Protein AF-A0A420BL07-F1 (afdb_monomer)

Sequence (320 aa):
MQLKFNKLLVLLLTLCVNLVCAQQSEQHIDGVYKSSGAAFVINKNKTFLIIAYGTLIKGSWKIENDLIYLQPKNPDAQFYVYARKNPTIKSGMRVCFMGDRLSSAILVGKFPDKMQPLFNEDANCKDFPSVHLFNEKMDTITLLERENQDNDRGIEIPKLMYHFASDDFNDFIVQHMQSSLYHNDFVLKIGKEGLYAVSDQSDEPIRKSTKEEEFSMLEELKFLDQSFDRAFDADFKLVNNGYNTHDDMDQEIELAAYSYDAGKNLYLNRAIPAKELDYKSTDYHYDGILMKFDQIKGTSEPQTAVKILPNPIFIANCDN

Solvent-accessible surface area (backbone atoms only — not comparable to full-atom values): 18166 Å² total; per-residue (Å²): 128,67,77,62,54,56,53,52,51,51,52,51,50,54,50,51,51,53,53,52,55,57,51,59,70,64,72,68,70,54,45,32,28,46,48,98,70,34,39,38,40,35,44,88,87,40,33,37,41,38,45,37,90,97,43,77,47,46,31,37,51,51,74,58,93,60,32,38,37,41,39,50,65,47,73,94,56,54,64,49,41,25,35,26,54,47,85,84,64,85,66,28,27,38,40,33,54,44,56,69,85,72,40,41,46,32,33,40,31,40,80,59,72,49,25,18,24,42,23,38,82,90,50,80,64,74,68,83,75,45,67,46,77,39,79,62,61,58,69,39,47,29,40,35,57,78,54,73,61,71,44,86,81,71,67,91,70,83,62,42,32,36,39,32,74,31,84,85,41,36,34,36,38,39,38,44,54,51,44,68,68,52,62,72,67,46,51,28,36,65,54,97,73,24,37,25,50,63,86,70,77,47,90,64,56,31,29,70,49,56,62,74,80,76,37,95,44,76,64,56,60,54,48,55,63,47,30,53,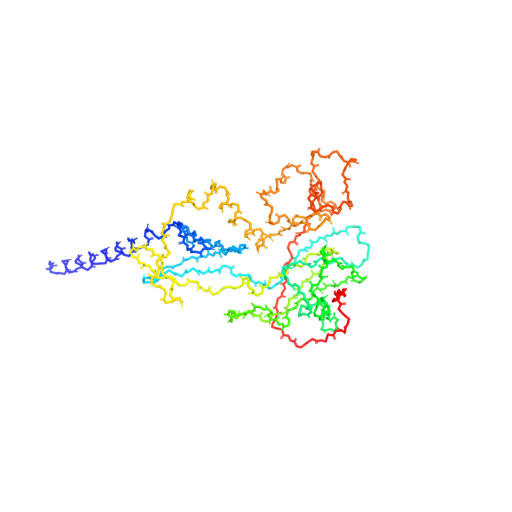45,50,69,75,65,47,68,53,42,50,26,25,75,34,65,35,52,64,44,87,48,101,61,82,85,63,64,85,55,36,47,75,41,77,92,58,40,31,34,36,32,65,90,54,57,82,89,73,58,65,95,75,48,62,50,64,85,49,69,54,44,32,37,50,24,41,51,55,84,59,51,74,46,77,58,71,94,65,46,72,46,93,62,41,77,39,84,50,84,67,84,127

Mean predicted aligned error: 8.62 Å

Nearest PDB structures (foldseek):
  8xl2-assembly1_C  TM=4.999E-01  e=5.208E+00  Homo sapiens
  8xl2-assembly1_B  TM=4.999E-01  e=5.208E+00  Homo sapiens
  8xl0-assembly1_F  TM=2.309E-01  e=8.083E-01  Homo sapiens
  8xl0-assembly1_E  TM=3.618E-01  e=5.830E+00  Homo sapiens
  8xl0-assembly1_A  TM=3.618E-01  e=5.830E+00  Homo sapiens

Secondary structure (DSSP, 8-state):
--HHHHHHHHHHHHHHHHHHHHHHHHTT--EEEEETTEEEEE-TTSEEEEEETTEEEEEEEEEETTEEEEEE---S-SEEEEEE--TT--SSEEEEEESSS--SSEEEEETTTEEEESB-TT--S--SSEEEEESS--SEEEEEESS-TT-TT------EEEEEE-TT--EEEEEE--GGG--PPEEEEE-SSSEEESTT-----BEEE-HHHH-S-HHHHHHHHHHHHHHHS-SEEEE-TT---STT-SS---GGGEEEETTTTEEEETTS-TTT--TT---TT--SEEEEEEEE--EEEE-----B-SS-SB------

Radius of gyration: 25.31 Å; Cα contacts (8 Å, |Δi|>4): 602; chains: 1; bounding box: 92×47×60 Å

Structure (mmCIF, N/CA/C/O backbone):
data_AF-A0A420BL07-F1
#
_entry.id   AF-A0A420BL07-F1
#
loop_
_atom_site.group_PDB
_atom_site.id
_atom_site.type_symbol
_atom_site.label_atom_id
_atom_site.label_alt_id
_atom_site.label_comp_id
_atom_site.label_asym_id
_atom_site.label_entity_id
_atom_site.label_seq_id
_atom_site.pdbx_PDB_ins_code
_atom_site.Cartn_x
_atom_site.Cartn_y
_atom_site.Cartn_z
_atom_site.occupancy
_atom_site.B_iso_or_equiv
_atom_site.auth_seq_id
_atom_site.auth_comp_id
_atom_site.auth_asym_id
_atom_site.auth_atom_id
_atom_site.pdbx_PDB_model_num
ATOM 1 N N . MET A 1 1 ? -63.511 -18.038 21.386 1.00 51.53 1 MET A N 1
ATOM 2 C CA . MET A 1 1 ? -62.379 -17.817 20.451 1.00 51.53 1 MET A CA 1
ATOM 3 C C . MET A 1 1 ? -61.588 -16.519 20.706 1.00 51.53 1 MET A C 1
ATOM 5 O O . MET A 1 1 ? -60.553 -16.341 20.086 1.00 51.53 1 MET A O 1
ATOM 9 N N . GLN A 1 2 ? -61.993 -15.645 21.643 1.00 52.00 2 GLN A N 1
ATOM 10 C CA . GLN A 1 2 ? -61.331 -14.348 21.896 1.00 52.00 2 GLN A CA 1
ATOM 11 C C . GLN A 1 2 ? -60.045 -14.417 22.752 1.00 52.00 2 GLN A C 1
ATOM 13 O O . GLN A 1 2 ? -59.143 -13.609 22.562 1.00 52.00 2 GLN A O 1
ATOM 18 N N . LEU A 1 3 ? -59.891 -15.416 23.635 1.00 50.06 3 LEU A N 1
ATOM 19 C CA . LEU A 1 3 ? -58.720 -15.512 24.529 1.00 50.06 3 LEU A CA 1
ATOM 20 C C . LEU A 1 3 ? -57.380 -15.779 23.812 1.00 50.06 3 LEU A C 1
ATOM 22 O O . LEU A 1 3 ? -56.323 -15.477 24.361 1.00 50.06 3 LEU A O 1
ATOM 26 N N . LYS A 1 4 ? -57.402 -16.360 22.602 1.00 57.75 4 LYS A N 1
ATOM 27 C CA . LYS A 1 4 ? -56.182 -16.661 21.827 1.00 57.75 4 LYS A CA 1
ATOM 28 C C . LYS A 1 4 ? -55.639 -15.434 21.086 1.00 57.75 4 LYS A C 1
ATOM 30 O O . LYS A 1 4 ? -54.431 -15.334 20.906 1.00 57.75 4 LYS A O 1
ATOM 35 N N . PHE A 1 5 ? -56.509 -14.490 20.722 1.00 62.69 5 PHE A N 1
ATOM 36 C CA . PHE A 1 5 ? -56.128 -13.282 19.986 1.00 62.69 5 PHE A CA 1
ATOM 37 C C . PHE A 1 5 ? -55.382 -12.285 20.887 1.00 62.69 5 PHE A C 1
ATOM 39 O O . PHE A 1 5 ? -54.336 -11.775 20.503 1.00 62.69 5 PHE A O 1
ATOM 46 N N . ASN A 1 6 ? -55.835 -12.112 22.137 1.00 68.31 6 ASN A N 1
ATOM 47 C CA . ASN A 1 6 ? -55.164 -11.242 23.112 1.00 68.31 6 ASN A CA 1
ATOM 48 C C . ASN A 1 6 ? -53.760 -11.735 23.488 1.00 68.31 6 ASN A C 1
ATOM 50 O O . ASN A 1 6 ? -52.858 -10.924 23.666 1.00 68.31 6 ASN A O 1
ATOM 54 N N . LYS A 1 7 ? -53.543 -13.056 23.574 1.00 71.06 7 LYS A N 1
ATOM 55 C CA . LYS A 1 7 ? -52.208 -13.611 23.852 1.00 71.06 7 LYS A CA 1
ATOM 56 C C . LYS A 1 7 ? -51.238 -13.388 22.693 1.00 71.06 7 LYS A C 1
ATOM 58 O O . LYS A 1 7 ? -50.088 -13.051 22.942 1.00 71.06 7 LYS A O 1
ATOM 63 N N . LEU A 1 8 ? -51.705 -13.535 21.451 1.00 77.81 8 LEU A N 1
ATOM 64 C CA . LEU A 1 8 ? -50.895 -13.264 20.262 1.00 77.81 8 LEU A CA 1
ATOM 65 C C . LEU A 1 8 ? -50.548 -11.773 20.150 1.00 77.81 8 LEU A C 1
ATOM 67 O O . LEU A 1 8 ? -49.407 -11.439 19.853 1.00 77.81 8 LEU A O 1
ATOM 71 N N . LEU A 1 9 ? -51.504 -10.889 20.455 1.00 79.06 9 LEU A N 1
ATOM 72 C CA . LEU A 1 9 ? -51.304 -9.439 20.440 1.00 79.06 9 LEU A CA 1
ATOM 73 C C . LEU A 1 9 ? -50.273 -8.991 21.485 1.00 79.06 9 LEU A C 1
ATOM 75 O O . LEU A 1 9 ? -49.395 -8.197 21.168 1.00 79.06 9 LEU A O 1
ATOM 79 N N . VAL A 1 10 ? -50.341 -9.534 22.706 1.00 80.88 10 VAL A N 1
ATOM 80 C CA . VAL A 1 10 ? -49.358 -9.253 23.767 1.00 80.88 10 VAL A CA 1
ATOM 81 C C . VAL A 1 10 ? -47.964 -9.736 23.366 1.00 80.88 10 VAL A C 1
ATOM 83 O O . VAL A 1 10 ? -47.002 -9.004 23.567 1.00 80.88 10 VAL A O 1
ATOM 86 N N . LEU A 1 11 ? -47.854 -10.913 22.742 1.00 80.38 11 LEU A N 1
ATOM 87 C CA . LEU A 1 11 ? -46.573 -11.456 22.281 1.00 80.38 11 LEU A CA 1
ATOM 88 C C . LEU A 1 11 ? -45.963 -10.604 21.153 1.00 80.38 11 LEU A C 1
ATOM 90 O O . LEU A 1 11 ? -44.764 -10.325 21.168 1.00 80.38 11 LEU A O 1
ATOM 94 N N . LEU A 1 12 ? -46.800 -10.129 20.222 1.00 80.00 12 LEU A N 1
ATOM 95 C CA . LEU A 1 12 ? -46.393 -9.210 19.157 1.00 80.00 12 LEU A CA 1
ATOM 96 C C . LEU A 1 12 ? -45.940 -7.859 19.727 1.00 80.00 12 LEU A C 1
ATOM 98 O O . LEU A 1 12 ? -44.891 -7.360 19.341 1.00 80.00 12 LEU A O 1
ATOM 102 N N . LEU A 1 13 ? -46.686 -7.302 20.687 1.00 79.69 13 LEU A N 1
ATOM 103 C CA . LEU A 1 13 ? -46.334 -6.056 21.374 1.00 79.69 13 LEU A CA 1
ATOM 104 C C . LEU A 1 13 ? -45.006 -6.184 22.127 1.00 79.69 13 LEU A C 1
ATOM 106 O O . LEU A 1 13 ? -44.163 -5.303 22.002 1.00 79.69 13 LEU A O 1
ATOM 110 N N . THR A 1 14 ? -44.768 -7.289 22.839 1.00 72.62 14 THR A N 1
ATOM 111 C CA . THR A 1 14 ? -43.473 -7.525 23.496 1.00 72.62 14 THR A CA 1
ATOM 112 C C . THR A 1 14 ? -42.329 -7.676 22.493 1.00 72.62 14 THR A C 1
ATOM 114 O O . THR A 1 14 ? -41.239 -7.168 22.740 1.00 72.62 14 THR A O 1
ATOM 117 N N . LEU A 1 15 ? -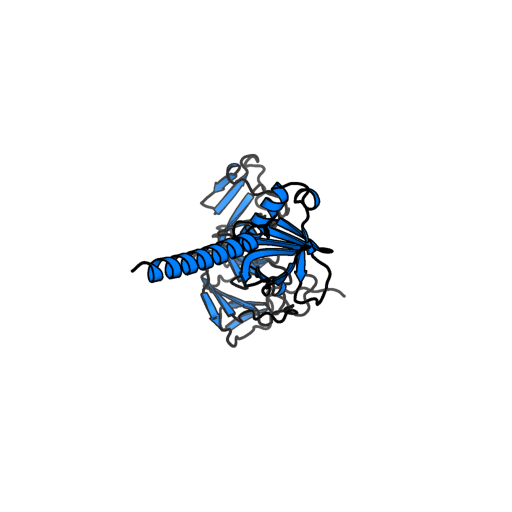42.563 -8.309 21.338 1.00 77.06 15 LEU A N 1
ATOM 118 C CA . LEU A 1 15 ? -41.553 -8.435 20.284 1.00 77.06 15 LEU A CA 1
ATOM 119 C C . LEU A 1 15 ? -41.234 -7.071 19.649 1.00 77.06 15 LEU A C 1
ATOM 121 O O . LEU A 1 15 ? -40.066 -6.741 19.464 1.00 77.06 15 LEU A O 1
ATOM 125 N N . CYS A 1 16 ? -42.256 -6.252 19.384 1.00 73.31 16 CYS A N 1
ATOM 126 C CA . CYS A 1 16 ? -42.097 -4.893 18.869 1.00 73.31 16 CYS A CA 1
ATOM 127 C C . CYS A 1 16 ? -41.364 -3.978 19.859 1.00 73.31 16 CYS A C 1
ATOM 129 O O . CYS A 1 16 ? -40.501 -3.218 19.438 1.00 73.31 16 CYS A O 1
ATOM 131 N N . VAL A 1 17 ? -41.649 -4.069 21.164 1.00 67.69 17 VAL A N 1
ATOM 132 C CA . VAL A 1 17 ? -40.941 -3.281 22.191 1.00 67.69 17 VAL A CA 1
ATOM 133 C C . VAL A 1 17 ? -39.465 -3.680 22.271 1.00 67.69 17 VAL A C 1
ATOM 135 O O . VAL A 1 17 ? -38.609 -2.803 22.311 1.00 67.69 17 VAL A O 1
ATOM 138 N N . ASN A 1 18 ? -39.147 -4.977 22.204 1.00 61.25 18 ASN A N 1
ATOM 139 C CA . ASN A 1 18 ? -37.755 -5.439 22.186 1.00 61.25 18 ASN A CA 1
ATOM 140 C C . ASN A 1 18 ? -37.002 -4.987 20.921 1.00 61.25 18 ASN A C 1
ATOM 142 O O . ASN A 1 18 ? -35.849 -4.578 21.018 1.00 61.25 18 ASN A O 1
ATOM 146 N N . LEU A 1 19 ? -37.656 -4.995 19.752 1.00 59.72 19 LEU A N 1
ATOM 147 C CA . LEU A 1 19 ? -37.087 -4.476 18.500 1.00 59.72 19 LEU A CA 1
ATOM 148 C C . LEU A 1 19 ? -36.843 -2.959 18.553 1.00 59.72 19 LEU A C 1
ATOM 150 O O . LEU A 1 19 ? -35.800 -2.496 18.102 1.00 59.72 19 LEU A O 1
ATOM 154 N N . VAL A 1 20 ? -37.765 -2.192 19.144 1.00 57.88 20 VAL A N 1
ATOM 155 C CA . VAL A 1 20 ? -37.620 -0.735 19.309 1.00 57.88 20 VAL A CA 1
ATOM 156 C C . VAL A 1 20 ? -36.521 -0.393 20.320 1.00 57.88 20 VAL A C 1
ATOM 158 O O . VAL A 1 20 ? -35.719 0.499 20.056 1.00 57.88 20 VAL A O 1
ATOM 161 N N . CYS A 1 21 ? -36.423 -1.114 21.441 1.00 52.53 21 CYS A N 1
ATOM 162 C CA . CYS A 1 21 ? -35.340 -0.918 22.410 1.00 52.53 21 CYS A CA 1
ATOM 163 C C . CYS A 1 21 ? -33.965 -1.305 21.838 1.00 52.53 21 CYS A C 1
ATOM 165 O O . CYS A 1 21 ? -32.997 -0.590 22.084 1.00 52.53 21 CYS A O 1
ATOM 167 N N . ALA A 1 22 ? -33.882 -2.370 21.031 1.00 49.31 22 ALA A N 1
ATOM 168 C CA . ALA A 1 22 ? -32.652 -2.750 20.330 1.00 49.31 22 ALA A CA 1
ATOM 169 C C . ALA A 1 22 ? -32.249 -1.729 19.246 1.00 49.31 22 ALA A C 1
ATOM 171 O O . ALA A 1 22 ? -31.068 -1.441 19.071 1.00 49.31 22 ALA A O 1
ATOM 172 N N . GLN A 1 23 ? -33.219 -1.118 18.554 1.00 47.75 23 GLN A N 1
ATOM 173 C CA . GLN A 1 23 ? -32.948 -0.033 17.604 1.00 47.75 23 GLN A CA 1
ATOM 174 C C . GLN A 1 23 ? -32.513 1.269 18.288 1.00 47.75 23 GLN A C 1
ATOM 176 O O . GLN A 1 23 ? -31.692 1.998 17.735 1.00 47.75 23 GLN A O 1
ATOM 181 N N . GLN A 1 24 ? -33.022 1.573 19.485 1.00 47.25 24 GLN A N 1
ATOM 182 C CA . GLN A 1 24 ? -32.626 2.776 20.224 1.00 47.25 24 GLN A CA 1
ATOM 183 C C . GLN A 1 24 ? -31.181 2.716 20.739 1.00 47.25 24 GLN A C 1
ATOM 185 O O . GLN A 1 24 ? -30.519 3.752 20.769 1.00 47.25 24 GLN A O 1
ATOM 190 N N . SER A 1 25 ? -30.661 1.535 21.100 1.00 50.69 25 SER A N 1
ATOM 191 C CA . SER A 1 25 ? -29.256 1.392 21.513 1.00 50.69 25 SER A CA 1
ATOM 192 C C . SER A 1 25 ? -28.267 1.536 20.353 1.00 50.69 25 SER A C 1
ATOM 194 O O . SER A 1 25 ? -27.164 2.035 20.557 1.00 50.69 25 SER A O 1
ATOM 196 N N . GLU A 1 26 ? -28.652 1.157 19.129 1.00 52.12 26 GLU A N 1
ATOM 197 C CA . GLU A 1 26 ? -27.806 1.355 17.942 1.00 52.12 26 GLU A CA 1
ATOM 198 C C . GLU A 1 26 ? -27.762 2.815 17.457 1.00 52.12 26 GLU A C 1
ATOM 200 O O . GLU A 1 26 ? -26.816 3.206 16.774 1.00 52.12 26 GLU A O 1
ATOM 205 N N . GLN A 1 27 ? -28.768 3.636 17.778 1.00 54.91 27 GLN A N 1
ATOM 206 C CA . GLN A 1 27 ? -29.019 4.894 17.063 1.00 54.91 27 GLN A CA 1
ATOM 207 C C . GLN A 1 27 ? -28.138 6.098 17.446 1.00 54.91 27 GLN A C 1
ATOM 209 O O . GLN A 1 27 ? -28.271 7.138 16.798 1.00 54.91 27 GLN A O 1
ATOM 214 N N . HIS A 1 28 ? -27.240 6.005 18.436 1.00 72.12 28 HIS A N 1
ATOM 215 C CA . HIS A 1 28 ? -26.484 7.178 18.925 1.00 72.12 28 HIS A CA 1
ATOM 216 C C . HIS A 1 28 ? -24.975 6.981 19.149 1.00 72.12 28 HIS A C 1
ATOM 218 O O . HIS A 1 28 ? -24.317 7.883 19.685 1.00 72.12 28 HIS A O 1
ATOM 224 N N . ILE A 1 29 ? -24.414 5.845 18.723 1.00 87.12 29 ILE A N 1
ATOM 225 C CA . ILE A 1 29 ? -22.976 5.567 18.871 1.00 87.12 29 ILE A CA 1
ATOM 226 C C . ILE A 1 29 ? -22.110 6.259 17.812 1.00 87.12 29 ILE A C 1
ATOM 228 O O . ILE A 1 29 ? -20.905 6.378 17.984 1.00 87.12 29 ILE A O 1
ATOM 232 N N . ASP A 1 30 ? -22.696 6.700 16.699 1.00 89.88 30 ASP A N 1
ATOM 233 C CA . ASP A 1 30 ? -21.949 7.407 15.665 1.00 89.88 30 ASP A CA 1
ATOM 234 C C . ASP A 1 30 ? -21.506 8.790 16.160 1.00 89.88 30 ASP A C 1
ATOM 236 O O . ASP A 1 30 ? -22.255 9.504 16.832 1.00 89.88 30 ASP A O 1
ATOM 240 N N . GLY A 1 31 ? -20.281 9.185 15.830 1.00 90.69 31 GLY A N 1
ATOM 241 C CA . GLY A 1 31 ? -19.698 10.459 16.233 1.00 90.69 31 GLY A CA 1
ATOM 242 C C . GLY A 1 31 ? -18.188 10.393 16.401 1.00 90.69 31 GLY A C 1
ATOM 243 O O . GLY A 1 31 ? -17.558 9.390 16.074 1.00 90.69 31 GLY A O 1
ATOM 244 N N . VAL A 1 32 ? -17.619 11.487 16.900 1.00 91.25 32 VAL A N 1
ATOM 245 C CA . VAL A 1 32 ? -16.198 11.573 17.237 1.00 91.25 32 VAL A CA 1
ATOM 246 C C . VAL A 1 32 ? -16.043 11.389 18.738 1.00 91.25 32 VAL A C 1
ATOM 248 O O . VAL A 1 32 ? -16.806 11.965 19.511 1.00 91.25 32 VAL A O 1
ATOM 251 N N . TYR A 1 33 ? -15.078 10.579 19.150 1.00 91.88 33 TYR A N 1
ATOM 252 C CA . TYR A 1 33 ? -14.746 10.332 20.545 1.00 91.88 33 TYR A CA 1
ATOM 253 C C . TYR A 1 33 ? -13.265 10.621 20.763 1.00 91.88 33 TYR A C 1
ATOM 255 O O . TYR A 1 33 ? -12.425 10.147 19.998 1.00 91.88 33 TYR A O 1
ATOM 263 N N . LYS A 1 34 ? -12.948 11.394 21.804 1.00 87.62 34 LYS A N 1
ATOM 264 C CA . LYS A 1 34 ? -11.576 11.803 22.112 1.00 87.62 34 LYS A CA 1
ATOM 265 C C . LYS A 1 34 ? -11.044 11.037 23.319 1.00 87.62 34 LYS A C 1
ATOM 267 O O . LYS A 1 34 ? -11.687 11.000 24.369 1.00 87.62 34 LYS A O 1
ATOM 272 N N . SER A 1 35 ? -9.850 10.476 23.167 1.00 83.81 35 SER A N 1
ATOM 273 C CA . SER A 1 35 ? -9.003 9.990 24.256 1.00 83.81 35 SER A CA 1
ATOM 274 C C . SER A 1 35 ? -7.703 10.801 24.301 1.00 83.81 35 SER A C 1
ATOM 276 O O . SER A 1 35 ? -7.379 11.529 23.359 1.00 83.81 35 SER A O 1
ATOM 278 N N . SER A 1 36 ? -6.936 10.690 25.385 1.00 79.00 36 SER A N 1
ATOM 279 C CA . SER A 1 36 ? -5.610 11.309 25.477 1.00 79.00 36 SER A CA 1
ATOM 280 C C . SER A 1 36 ? -4.692 10.736 24.387 1.00 79.00 36 SER A C 1
ATOM 282 O O . SER A 1 36 ? -4.226 9.605 24.491 1.00 79.00 36 SER A O 1
ATOM 284 N N . GLY A 1 37 ? -4.478 11.504 23.314 1.00 81.62 37 GLY A N 1
ATOM 285 C CA . GLY A 1 37 ? -3.599 11.131 22.202 1.00 81.62 37 GLY A CA 1
ATOM 286 C C . GLY A 1 37 ? -4.241 10.330 21.062 1.00 81.62 37 GLY A C 1
ATOM 287 O O . GLY A 1 37 ? -3.522 9.921 20.151 1.00 81.62 37 GLY A O 1
ATOM 288 N N . ALA A 1 38 ? -5.563 10.124 21.077 1.00 88.31 38 ALA A N 1
ATOM 289 C CA . ALA A 1 38 ? -6.274 9.441 19.996 1.00 88.31 38 ALA A CA 1
ATOM 290 C C . ALA A 1 38 ? -7.681 10.010 19.757 1.00 88.31 38 ALA A C 1
ATOM 292 O O . ALA A 1 38 ? -8.386 10.372 20.702 1.00 88.31 38 ALA A O 1
ATOM 293 N N . ALA A 1 39 ? -8.115 10.013 18.500 1.00 90.62 39 ALA A N 1
ATOM 294 C CA . ALA A 1 39 ? -9.484 10.309 18.094 1.00 90.62 39 ALA A CA 1
ATOM 295 C C . ALA A 1 39 ? -10.109 9.089 17.407 1.00 90.62 39 ALA A C 1
ATOM 297 O O . ALA A 1 39 ? -9.491 8.469 16.543 1.00 90.62 39 ALA A O 1
ATOM 298 N N . PHE A 1 40 ? -11.347 8.766 17.776 1.00 93.31 40 PHE A N 1
ATOM 299 C CA . PHE A 1 40 ? -12.143 7.693 17.188 1.00 93.31 40 PHE A CA 1
ATOM 300 C C . PHE A 1 40 ? -13.312 8.314 16.432 1.00 93.31 40 PHE A C 1
ATOM 302 O O . PHE A 1 40 ? -14.143 9.000 17.023 1.00 93.31 40 PHE A O 1
ATOM 309 N N . VAL A 1 41 ? -13.409 8.056 15.136 1.00 93.19 41 VAL A N 1
ATOM 310 C CA . VAL A 1 41 ? -14.530 8.474 14.294 1.00 93.19 41 VAL A CA 1
ATOM 311 C C . VAL A 1 41 ? -15.383 7.246 14.015 1.00 93.19 41 VAL A C 1
ATOM 313 O O . VAL A 1 41 ? -14.972 6.368 13.266 1.00 93.19 41 VAL A O 1
ATOM 316 N N . ILE A 1 42 ? -16.569 7.171 14.616 1.00 94.12 42 ILE A N 1
ATOM 317 C CA . ILE A 1 42 ? -17.533 6.084 14.413 1.00 94.12 42 ILE A CA 1
ATOM 318 C C . ILE A 1 42 ? -18.590 6.559 13.416 1.00 94.12 42 ILE A C 1
ATOM 320 O O . ILE A 1 42 ? -19.373 7.464 13.709 1.00 94.12 42 ILE A O 1
ATOM 324 N N . ASN A 1 43 ? -18.623 5.967 12.223 1.00 91.75 43 ASN A N 1
ATOM 325 C CA . ASN A 1 43 ? -19.516 6.400 11.152 1.00 91.75 43 ASN A CA 1
ATOM 326 C C . ASN A 1 43 ? -20.821 5.594 11.117 1.00 91.75 43 ASN A C 1
ATOM 328 O O . ASN A 1 43 ? -20.856 4.400 11.414 1.00 91.75 43 ASN A O 1
ATOM 332 N N . LYS A 1 44 ? -21.906 6.230 10.653 1.00 90.94 44 LYS A N 1
ATOM 333 C CA . LYS A 1 44 ? -23.231 5.593 10.494 1.00 90.94 44 LYS A CA 1
ATOM 334 C C . LYS A 1 44 ? -23.246 4.427 9.503 1.00 90.94 44 LYS A C 1
ATOM 336 O O . LYS A 1 44 ? -24.068 3.528 9.631 1.00 90.94 44 LYS A O 1
ATOM 341 N N . ASN A 1 45 ? -22.346 4.434 8.523 1.00 91.69 45 ASN A N 1
ATOM 342 C CA . ASN A 1 45 ? -22.197 3.385 7.509 1.00 91.69 45 ASN A CA 1
ATOM 343 C C . ASN A 1 45 ? -21.419 2.152 8.017 1.00 91.69 45 ASN A C 1
ATOM 345 O O . ASN A 1 45 ? -20.931 1.379 7.200 1.00 91.69 45 ASN A O 1
ATOM 349 N N . LYS A 1 46 ? -21.303 1.968 9.342 1.00 93.88 46 LYS A N 1
ATOM 350 C CA . LYS A 1 46 ? -20.598 0.848 9.987 1.00 93.88 46 LYS A CA 1
ATOM 351 C C . LYS A 1 46 ? -19.082 0.820 9.739 1.00 93.88 46 LYS A C 1
ATOM 353 O O . LYS A 1 46 ? -18.466 -0.219 9.949 1.00 93.88 46 LYS A O 1
ATOM 358 N N . THR A 1 47 ? -18.468 1.944 9.351 1.00 94.69 47 THR A N 1
ATOM 359 C CA . THR A 1 47 ? -17.002 2.101 9.322 1.00 94.69 47 THR A CA 1
ATOM 360 C C . THR A 1 47 ? -16.496 2.923 10.501 1.00 94.69 47 THR A C 1
ATOM 362 O O . THR A 1 47 ? -17.262 3.656 11.137 1.00 94.69 47 THR A O 1
ATOM 365 N N . PHE A 1 48 ? -15.207 2.809 10.804 1.00 94.94 48 PHE A N 1
ATOM 366 C CA . PHE A 1 48 ? -14.546 3.681 11.768 1.00 94.94 48 PHE A CA 1
ATOM 367 C C . PHE A 1 48 ? -13.163 4.128 11.286 1.00 94.94 48 PHE A C 1
ATOM 369 O O . PHE A 1 48 ? -12.562 3.475 10.431 1.00 94.94 48 PHE A O 1
ATOM 376 N N . LEU A 1 49 ? -12.667 5.209 11.889 1.00 93.88 49 LEU A N 1
ATOM 377 C CA . LEU A 1 49 ? -11.268 5.631 11.835 1.00 93.88 49 LEU A CA 1
ATOM 378 C C . LEU A 1 49 ? -10.736 5.830 13.257 1.00 93.88 49 LEU A C 1
ATOM 380 O O . LEU A 1 49 ? -11.431 6.404 14.095 1.00 93.88 49 LEU A O 1
ATOM 384 N N . ILE A 1 50 ? -9.514 5.382 13.528 1.00 92.88 50 ILE A N 1
ATOM 385 C CA . ILE A 1 50 ? -8.740 5.746 14.720 1.00 92.88 50 ILE A CA 1
ATOM 386 C C . ILE A 1 50 ? -7.517 6.512 14.244 1.00 92.88 50 ILE A C 1
ATOM 388 O O . ILE A 1 50 ? -6.775 6.025 13.394 1.00 92.88 50 ILE A O 1
ATOM 392 N N . ILE A 1 51 ? -7.315 7.699 14.801 1.00 90.12 51 ILE A N 1
ATOM 393 C CA . ILE A 1 51 ? -6.193 8.579 14.485 1.00 90.12 51 ILE A CA 1
ATOM 394 C C . ILE A 1 51 ? -5.419 8.793 15.780 1.00 90.12 51 ILE A C 1
ATOM 396 O O . ILE A 1 51 ? -5.971 9.331 16.740 1.00 90.12 51 ILE A O 1
ATOM 400 N N . ALA A 1 52 ? -4.166 8.350 15.830 1.00 87.75 52 ALA A N 1
ATOM 401 C CA . ALA A 1 52 ? -3.323 8.449 17.021 1.00 87.75 52 ALA A CA 1
ATOM 402 C C . ALA A 1 52 ? -1.847 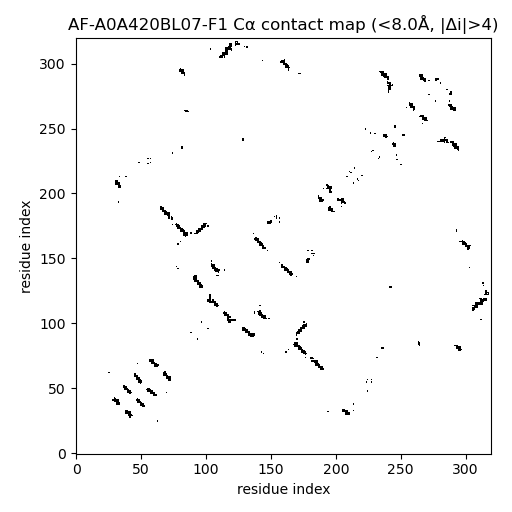8.543 16.624 1.00 87.75 52 ALA A C 1
ATOM 404 O O . ALA A 1 52 ? -1.379 7.675 15.904 1.00 87.75 52 ALA A O 1
ATOM 405 N N . TYR A 1 53 ? -1.115 9.565 17.087 1.00 77.00 53 TYR A N 1
ATOM 406 C CA . TYR A 1 53 ? 0.345 9.726 16.913 1.00 77.00 53 TYR A CA 1
ATOM 407 C C . TYR A 1 53 ? 0.931 9.142 15.605 1.00 77.00 53 TYR A C 1
ATOM 409 O O . TYR A 1 53 ? 1.714 8.196 15.634 1.00 77.00 53 TYR A O 1
ATOM 417 N N . GLY A 1 54 ? 0.532 9.683 14.448 1.00 76.12 54 GLY A N 1
ATOM 418 C CA . GLY A 1 54 ? 1.039 9.241 13.137 1.00 76.12 54 GLY A CA 1
ATOM 419 C C . GLY A 1 54 ? 0.501 7.890 12.642 1.00 76.12 54 GLY A C 1
ATOM 420 O O . GLY A 1 54 ? 0.942 7.400 11.613 1.00 76.12 54 GLY A O 1
ATOM 421 N N . THR A 1 55 ? -0.454 7.291 13.352 1.00 84.81 55 THR A N 1
ATOM 422 C CA . THR A 1 55 ? -1.136 6.047 12.982 1.00 84.81 55 THR A CA 1
ATOM 423 C C . THR A 1 55 ? -2.573 6.345 12.573 1.00 84.81 55 THR A C 1
ATOM 425 O O . THR A 1 55 ? -3.298 7.054 13.278 1.00 84.81 55 THR A O 1
ATOM 428 N N . LEU A 1 56 ? -2.991 5.746 11.461 1.00 89.06 56 LEU A N 1
ATOM 429 C CA . LEU A 1 56 ? -4.364 5.747 10.979 1.00 89.06 56 LEU A CA 1
ATOM 430 C C . LEU A 1 56 ? -4.854 4.301 10.871 1.00 89.06 56 LEU A C 1
ATOM 432 O O . LEU A 1 56 ? -4.275 3.501 10.141 1.00 89.06 56 LEU A O 1
ATOM 436 N N . ILE A 1 57 ? -5.933 3.970 11.578 1.00 91.94 57 ILE A N 1
ATOM 437 C CA . ILE A 1 57 ? -6.551 2.641 11.536 1.00 91.94 57 ILE A CA 1
ATOM 438 C C . ILE A 1 57 ? -7.967 2.792 11.011 1.00 91.94 57 ILE A C 1
ATOM 440 O O . ILE A 1 57 ? -8.791 3.466 11.628 1.00 91.94 57 ILE A O 1
ATOM 444 N N . LYS A 1 58 ? -8.260 2.125 9.899 1.00 93.38 58 LYS A N 1
ATOM 445 C CA . LYS A 1 58 ? -9.595 2.050 9.311 1.00 93.38 58 LYS A CA 1
ATOM 446 C C . LYS A 1 58 ? -10.172 0.660 9.514 1.00 93.38 58 LYS A C 1
ATOM 448 O O . LYS A 1 58 ? -9.441 -0.325 9.576 1.00 93.38 58 LYS A O 1
ATOM 453 N N . GLY A 1 59 ? -11.491 0.561 9.596 1.00 95.19 59 GLY A N 1
ATOM 454 C CA . GLY A 1 59 ? -12.151 -0.734 9.665 1.00 95.19 59 GLY A CA 1
ATOM 455 C C . GLY A 1 59 ? -13.664 -0.636 9.709 1.00 95.19 59 GLY A C 1
ATOM 456 O O . GLY A 1 59 ? -14.256 0.387 9.356 1.00 95.19 59 GLY A O 1
ATOM 457 N N . SER A 1 60 ? -14.289 -1.720 10.153 1.00 96.56 60 SER A N 1
ATOM 458 C CA . SER A 1 60 ? -15.738 -1.814 10.332 1.00 96.56 60 SER A CA 1
ATOM 459 C C . SER A 1 60 ? -16.103 -2.000 11.797 1.00 96.56 60 SER A C 1
ATOM 461 O O . SER A 1 60 ? -15.261 -2.393 12.597 1.00 96.56 60 SER A O 1
ATOM 463 N N . TRP A 1 61 ? -17.340 -1.701 12.179 1.00 96.94 61 TRP A N 1
ATOM 464 C CA . TRP A 1 61 ? -17.784 -1.923 13.550 1.00 96.94 61 TRP A CA 1
ATOM 465 C C . TRP A 1 61 ? -19.123 -2.640 13.640 1.00 96.94 61 TRP A C 1
ATOM 467 O O . TRP A 1 61 ? -20.012 -2.481 12.799 1.00 96.94 61 TRP A O 1
ATOM 477 N N . LYS A 1 62 ? -19.278 -3.400 14.724 1.00 95.62 62 LYS A N 1
ATOM 478 C CA . LYS A 1 62 ? -20.523 -4.070 15.114 1.00 95.62 62 LYS A CA 1
ATOM 479 C C . LYS A 1 62 ? -20.789 -3.883 16.604 1.00 95.62 62 LYS A C 1
ATOM 481 O O . LYS A 1 62 ? -19.863 -3.658 17.379 1.00 95.62 62 LYS A O 1
ATOM 486 N N . ILE A 1 63 ? -22.056 -3.978 16.994 1.00 94.12 63 ILE A N 1
ATOM 487 C CA . ILE A 1 63 ? -22.473 -3.966 18.398 1.00 94.12 63 ILE A CA 1
ATOM 488 C C . ILE A 1 63 ? -22.972 -5.359 18.756 1.00 94.12 63 ILE A C 1
ATOM 490 O O . ILE A 1 63 ? -23.800 -5.922 18.040 1.00 94.12 63 ILE A O 1
ATOM 494 N N . GLU A 1 64 ? -22.501 -5.885 19.880 1.00 93.19 64 GLU A N 1
ATOM 495 C CA . GLU A 1 64 ? -23.053 -7.083 20.503 1.00 93.19 64 GLU A CA 1
ATOM 496 C C . GLU A 1 64 ? -23.255 -6.792 21.994 1.00 93.19 64 GLU A C 1
ATOM 498 O O . GLU A 1 64 ? -22.309 -6.474 22.713 1.00 93.19 64 GLU A O 1
ATOM 503 N N . ASN A 1 65 ? -24.501 -6.886 22.466 1.00 89.50 65 ASN A N 1
ATOM 504 C CA . ASN A 1 65 ? -24.899 -6.471 23.816 1.00 89.50 65 ASN A CA 1
ATOM 505 C C . ASN A 1 65 ? -24.554 -4.992 24.099 1.00 89.50 65 ASN A C 1
ATOM 507 O O . ASN A 1 65 ? -25.010 -4.107 23.379 1.00 89.50 65 ASN A O 1
ATOM 511 N N . ASP A 1 66 ? -23.789 -4.721 25.157 1.00 90.50 66 ASP A N 1
ATOM 512 C CA . ASP A 1 66 ? -23.302 -3.400 25.559 1.00 90.50 66 ASP A CA 1
ATOM 513 C C . ASP A 1 66 ? -21.873 -3.114 25.068 1.00 90.50 66 ASP A C 1
ATOM 515 O O . ASP A 1 66 ? -21.231 -2.184 25.557 1.00 90.50 66 ASP A O 1
ATOM 519 N N . LEU A 1 67 ? -21.371 -3.891 24.103 1.00 93.69 67 LEU A N 1
ATOM 520 C CA . LEU A 1 67 ? -20.028 -3.754 23.547 1.00 93.69 67 LEU A CA 1
ATOM 521 C C . LEU A 1 67 ? -20.078 -3.336 22.075 1.00 93.69 67 LEU A C 1
ATOM 523 O O . LEU A 1 67 ? -20.866 -3.865 21.289 1.00 93.69 67 LEU A O 1
ATOM 527 N N . ILE A 1 68 ? -19.192 -2.418 21.695 1.00 94.75 68 ILE A N 1
ATOM 528 C CA . ILE A 1 68 ? -18.838 -2.139 20.305 1.00 94.75 68 ILE A CA 1
ATOM 529 C C . ILE A 1 68 ? -17.485 -2.786 20.000 1.00 94.75 68 ILE A C 1
ATOM 531 O O . ILE A 1 68 ? -16.511 -2.615 20.734 1.00 94.75 68 ILE A O 1
ATOM 535 N N . TYR A 1 69 ? -17.445 -3.529 18.901 1.00 95.56 69 TYR A N 1
ATOM 536 C CA . TYR A 1 69 ? -16.249 -4.154 18.355 1.00 95.56 69 TYR A CA 1
ATOM 537 C C . TYR A 1 69 ? -15.829 -3.346 17.137 1.00 95.56 69 TYR A C 1
ATOM 539 O O . TYR A 1 69 ? -16.561 -3.315 16.145 1.00 95.56 69 TYR A O 1
ATOM 547 N N . LEU A 1 70 ? -14.683 -2.676 17.221 1.00 96.44 70 LEU A N 1
ATOM 548 C CA . LEU A 1 70 ? -14.045 -2.022 16.084 1.00 96.44 70 LEU A CA 1
ATOM 549 C C . LEU A 1 70 ? -13.080 -3.035 15.476 1.00 96.44 70 LEU A C 1
ATOM 551 O O . LEU A 1 70 ? -12.088 -3.378 16.109 1.00 96.44 70 LEU A O 1
ATOM 555 N N . GLN A 1 71 ? -13.404 -3.526 14.287 1.00 95.75 71 GLN A N 1
ATOM 556 C CA . GLN A 1 71 ? -12.686 -4.573 13.567 1.00 95.75 71 GLN A CA 1
ATOM 557 C C . GLN A 1 71 ? -11.787 -3.930 12.504 1.00 95.75 71 GLN A C 1
ATOM 559 O O . GLN A 1 71 ? -12.301 -3.485 11.466 1.00 95.75 71 GLN A O 1
ATOM 564 N N . PRO A 1 72 ? -10.473 -3.800 12.759 1.00 94.25 72 PRO A N 1
ATOM 565 C CA . PRO A 1 72 ? -9.551 -3.141 11.847 1.00 94.25 72 PRO A CA 1
ATOM 566 C C . PRO A 1 72 ? -9.466 -3.879 10.518 1.00 94.25 72 PRO A C 1
ATOM 568 O O . PRO A 1 72 ? -9.507 -5.110 10.459 1.00 94.25 72 PRO A O 1
ATOM 571 N N . LYS A 1 73 ? -9.315 -3.120 9.438 1.00 92.56 73 LYS A N 1
ATOM 572 C CA . LYS A 1 73 ? -8.961 -3.670 8.139 1.00 92.56 73 LYS A CA 1
ATOM 573 C C . LYS A 1 73 ? -7.454 -3.922 8.125 1.00 92.56 73 LYS A C 1
ATOM 575 O O . LYS A 1 73 ? -6.677 -3.037 7.789 1.00 92.56 73 LYS A O 1
ATOM 580 N N . ASN A 1 74 ? -7.061 -5.125 8.528 1.00 90.50 74 ASN A N 1
ATOM 581 C CA . ASN A 1 74 ? -5.673 -5.565 8.423 1.00 90.50 74 ASN A CA 1
ATOM 582 C C . ASN A 1 74 ? -5.283 -5.776 6.950 1.00 90.50 74 ASN A C 1
ATOM 584 O O . ASN A 1 74 ? -6.158 -6.118 6.145 1.00 90.50 74 ASN A O 1
ATOM 588 N N . PRO A 1 75 ? -3.994 -5.624 6.598 1.00 89.06 75 PRO A N 1
ATOM 589 C CA . PRO A 1 75 ? -3.509 -6.023 5.283 1.00 89.06 75 PRO A CA 1
ATOM 590 C C . PRO A 1 75 ? -3.847 -7.493 4.997 1.00 89.06 75 PRO A C 1
ATOM 592 O O . PRO A 1 75 ? -3.741 -8.348 5.878 1.00 89.06 75 PRO A O 1
ATOM 595 N N . ASP A 1 76 ? -4.258 -7.792 3.765 1.00 88.50 76 ASP A N 1
ATOM 596 C CA . ASP A 1 76 ? -4.552 -9.165 3.326 1.00 88.50 76 ASP A CA 1
ATOM 597 C C . ASP A 1 76 ? -3.289 -9.939 2.899 1.00 88.50 76 ASP A C 1
ATOM 599 O O . ASP A 1 76 ? -3.324 -11.163 2.760 1.00 88.50 76 ASP A O 1
ATOM 603 N N . ALA A 1 77 ? -2.166 -9.235 2.740 1.00 90.44 77 ALA A N 1
ATOM 604 C CA . ALA A 1 77 ? -0.852 -9.781 2.438 1.00 90.44 77 ALA A CA 1
ATOM 605 C C . ALA A 1 77 ? 0.263 -8.923 3.061 1.00 90.44 77 ALA A C 1
ATOM 607 O O . ALA A 1 77 ? 0.125 -7.715 3.245 1.00 90.44 77 ALA A O 1
ATOM 608 N N . GLN A 1 78 ? 1.421 -9.538 3.321 1.00 91.69 78 GLN A N 1
ATOM 609 C CA . GLN A 1 78 ? 2.629 -8.811 3.747 1.00 91.69 78 GLN A CA 1
ATOM 610 C C . GLN A 1 78 ? 3.323 -8.071 2.599 1.00 91.69 78 GLN A C 1
ATOM 612 O O . GLN A 1 78 ? 4.121 -7.170 2.845 1.00 91.69 78 GLN A O 1
ATOM 617 N N . PHE A 1 79 ? 3.048 -8.449 1.349 1.00 94.62 79 PHE A N 1
ATOM 618 C CA . PHE A 1 79 ? 3.692 -7.865 0.179 1.00 94.62 79 PHE A CA 1
ATOM 619 C C . PHE A 1 79 ? 2.669 -7.554 -0.906 1.00 94.62 79 PHE A C 1
ATOM 621 O O . PHE A 1 79 ? 1.973 -8.449 -1.387 1.00 94.62 79 PHE A O 1
ATOM 628 N N . TYR A 1 80 ? 2.664 -6.303 -1.355 1.00 95.19 80 TYR A N 1
ATOM 629 C CA . TYR A 1 80 ? 1.984 -5.881 -2.575 1.00 95.19 80 TYR A CA 1
ATOM 630 C C . TYR A 1 80 ? 3.025 -5.559 -3.638 1.00 95.19 80 TYR A C 1
ATOM 632 O O . TYR A 1 80 ? 4.008 -4.869 -3.365 1.00 95.19 80 TYR A O 1
ATOM 640 N N . VAL A 1 81 ? 2.819 -6.056 -4.857 1.00 97.19 81 VAL A N 1
ATOM 641 C CA . VAL A 1 81 ? 3.735 -5.806 -5.971 1.00 97.19 81 VAL A CA 1
ATOM 642 C C . VAL A 1 81 ? 3.015 -5.024 -7.054 1.00 97.19 81 VAL A C 1
ATOM 644 O O . VAL A 1 81 ? 1.940 -5.410 -7.507 1.00 97.19 81 VAL A O 1
ATOM 647 N N . TYR A 1 82 ? 3.640 -3.936 -7.482 1.00 97.44 82 TYR A N 1
ATOM 648 C CA . TYR A 1 82 ? 3.197 -3.105 -8.589 1.00 97.44 82 TYR A CA 1
ATOM 649 C C . TYR A 1 82 ? 4.245 -3.156 -9.690 1.00 97.44 82 TYR A C 1
ATOM 651 O O . TYR A 1 82 ? 5.444 -3.154 -9.414 1.00 97.44 82 TYR A O 1
ATOM 659 N N . ALA A 1 83 ? 3.819 -3.219 -10.943 1.00 97.50 83 ALA A N 1
ATOM 660 C CA . ALA A 1 83 ? 4.698 -3.498 -12.062 1.00 97.50 83 ALA A CA 1
ATOM 661 C C . ALA A 1 83 ? 4.375 -2.625 -13.273 1.00 97.50 83 ALA A C 1
ATOM 663 O O . ALA A 1 83 ? 3.243 -2.194 -13.497 1.00 97.50 83 ALA A O 1
ATOM 664 N N . ARG A 1 84 ? 5.391 -2.382 -14.098 1.00 96.50 84 ARG A N 1
ATOM 665 C CA . ARG A 1 84 ? 5.219 -1.800 -15.427 1.00 96.50 84 ARG A CA 1
ATOM 666 C C . ARG A 1 84 ? 6.253 -2.323 -16.405 1.00 96.50 84 ARG A C 1
ATOM 668 O O . ARG A 1 84 ? 7.302 -2.861 -16.048 1.00 96.50 84 ARG A O 1
ATOM 675 N N . LYS A 1 85 ? 5.940 -2.139 -17.684 1.00 95.56 85 LYS A N 1
ATOM 676 C CA . LYS A 1 85 ? 6.880 -2.364 -18.773 1.00 95.56 85 LYS A CA 1
ATOM 677 C C . LYS A 1 85 ? 7.634 -1.067 -19.009 1.00 95.56 85 LYS A C 1
ATOM 679 O O . LYS A 1 85 ? 7.062 -0.081 -19.466 1.00 95.56 85 LYS A O 1
ATOM 684 N N . ASN A 1 86 ? 8.916 -1.069 -18.688 1.00 94.19 86 ASN A N 1
ATOM 685 C CA . ASN A 1 86 ? 9.801 0.060 -18.885 1.00 94.19 86 ASN A CA 1
ATOM 686 C C . ASN A 1 86 ? 10.716 -0.203 -20.096 1.00 94.19 86 ASN A C 1
ATOM 688 O O . ASN A 1 86 ? 11.663 -0.990 -20.005 1.00 94.19 86 ASN A O 1
ATOM 692 N N . PRO A 1 87 ? 10.489 0.473 -21.238 1.00 91.31 87 PRO A N 1
ATOM 693 C CA . PRO A 1 87 ? 11.264 0.245 -22.456 1.00 91.31 87 PRO A CA 1
ATOM 694 C C . PRO A 1 87 ? 12.720 0.728 -22.359 1.00 91.31 87 PRO A C 1
ATOM 696 O O . PRO A 1 87 ? 13.515 0.446 -23.262 1.00 91.31 87 PRO A O 1
ATOM 699 N N . THR A 1 88 ? 13.089 1.468 -21.307 1.00 90.56 88 THR A N 1
ATOM 700 C CA . THR A 1 88 ? 14.477 1.904 -21.077 1.00 90.56 88 THR A CA 1
ATOM 701 C C . THR A 1 88 ? 15.343 0.797 -20.474 1.00 90.56 88 THR A C 1
ATOM 703 O O . THR A 1 88 ? 16.542 0.761 -20.744 1.00 90.56 88 THR A O 1
ATOM 706 N N . ILE A 1 89 ? 14.740 -0.157 -19.759 1.00 93.12 89 ILE A N 1
ATOM 707 C CA . ILE A 1 89 ? 15.423 -1.330 -19.207 1.00 93.12 89 ILE A CA 1
ATOM 708 C C . ILE A 1 89 ? 15.527 -2.384 -20.316 1.00 93.12 89 ILE A C 1
ATOM 710 O O . ILE A 1 89 ? 14.541 -3.021 -20.686 1.00 93.12 89 ILE A O 1
ATOM 714 N N . LYS A 1 90 ? 16.723 -2.526 -20.901 1.00 91.75 90 LYS A N 1
ATOM 715 C CA . LYS A 1 90 ? 16.972 -3.412 -22.056 1.00 91.75 90 LYS A CA 1
ATOM 716 C C . LYS A 1 90 ? 17.241 -4.866 -21.674 1.00 91.75 90 LYS A C 1
ATOM 718 O O . LYS A 1 90 ? 16.982 -5.757 -22.474 1.00 91.75 90 LYS A O 1
ATOM 723 N N . SER A 1 91 ? 17.757 -5.090 -20.473 1.00 93.62 91 SER A N 1
ATOM 724 C CA . SER A 1 91 ? 18.075 -6.404 -19.920 1.00 93.62 91 SER A CA 1
ATOM 725 C C . SER A 1 91 ? 17.820 -6.396 -18.420 1.00 93.62 91 SER A C 1
ATOM 727 O O . SER A 1 91 ? 18.009 -5.362 -17.776 1.00 93.62 91 SER A O 1
ATOM 729 N N . GLY A 1 92 ? 17.432 -7.547 -17.877 1.00 95.81 92 GLY A N 1
ATOM 730 C CA . GLY A 1 92 ? 17.189 -7.686 -16.449 1.00 95.81 92 GLY A CA 1
ATOM 731 C C . GLY A 1 92 ? 15.870 -7.066 -15.996 1.00 95.81 92 GLY A C 1
ATOM 732 O O . GLY A 1 92 ? 14.908 -6.984 -16.766 1.00 95.81 92 GLY A O 1
ATOM 733 N N . MET A 1 93 ? 15.825 -6.640 -14.738 1.00 97.38 93 MET A N 1
ATOM 734 C CA . MET A 1 93 ? 14.688 -5.913 -14.179 1.00 97.38 93 MET A CA 1
ATOM 735 C C . MET A 1 93 ? 15.108 -5.004 -13.029 1.00 97.38 93 MET A C 1
ATOM 737 O O . MET A 1 93 ? 16.087 -5.272 -12.333 1.00 97.38 93 MET A O 1
ATOM 741 N N . ARG A 1 94 ? 14.341 -3.942 -12.808 1.00 97.75 94 ARG A N 1
ATOM 742 C CA . ARG A 1 94 ? 14.501 -3.039 -11.671 1.00 97.75 94 ARG A CA 1
ATOM 743 C C . ARG A 1 94 ? 13.423 -3.326 -10.637 1.00 97.75 94 ARG A C 1
ATOM 745 O O . ARG A 1 94 ? 12.264 -3.493 -11.003 1.00 97.75 94 ARG A O 1
ATOM 752 N N . VAL A 1 95 ? 13.798 -3.374 -9.365 1.00 97.94 95 VAL A N 1
ATOM 753 C CA . VAL A 1 95 ? 12.856 -3.531 -8.254 1.00 97.94 95 VAL A CA 1
ATOM 754 C C . VAL A 1 95 ? 13.166 -2.474 -7.204 1.00 97.94 95 VAL A C 1
ATOM 756 O O . VAL A 1 95 ? 14.294 -2.397 -6.718 1.00 97.94 95 VAL A O 1
ATOM 759 N N . CYS A 1 96 ? 12.176 -1.658 -6.867 1.00 97.44 96 CYS A N 1
ATOM 760 C CA . CYS A 1 96 ? 12.207 -0.793 -5.699 1.00 97.44 96 CYS A CA 1
ATOM 761 C C . CYS A 1 96 ? 11.484 -1.486 -4.548 1.00 97.44 96 CYS A C 1
ATOM 763 O O . CYS A 1 96 ? 10.371 -1.975 -4.726 1.00 97.44 96 CYS A O 1
ATOM 765 N N . PHE A 1 97 ? 12.114 -1.532 -3.382 1.00 96.44 97 PHE A N 1
ATOM 766 C CA . PHE A 1 97 ? 11.503 -2.027 -2.158 1.00 96.44 97 PHE A CA 1
ATOM 767 C C . PHE A 1 97 ? 11.108 -0.833 -1.297 1.00 96.44 97 PHE A C 1
ATOM 769 O O . PHE A 1 97 ? 11.922 0.051 -1.033 1.00 96.44 97 PHE A O 1
ATOM 776 N N . MET A 1 98 ? 9.845 -0.810 -0.893 1.00 92.94 98 MET A N 1
ATOM 777 C CA . MET A 1 98 ? 9.216 0.249 -0.119 1.00 92.94 98 MET A CA 1
ATOM 778 C C . MET A 1 98 ? 8.531 -0.353 1.098 1.00 92.94 98 MET A C 1
ATOM 780 O O . MET A 1 98 ? 8.103 -1.507 1.075 1.00 92.94 98 MET A O 1
ATOM 784 N N . GLY A 1 99 ? 8.389 0.451 2.138 1.00 89.12 99 GLY A N 1
ATOM 785 C CA . GLY A 1 99 ? 7.789 0.043 3.395 1.00 89.12 99 GLY A CA 1
ATOM 786 C C . GLY A 1 99 ? 8.677 0.433 4.559 1.00 89.12 99 GLY A C 1
ATOM 787 O O . GLY A 1 99 ? 9.891 0.622 4.419 1.00 89.12 99 GLY A O 1
ATOM 788 N N . ASP A 1 100 ? 8.050 0.541 5.715 1.00 79.50 100 ASP A N 1
ATOM 789 C CA . ASP A 1 100 ? 8.770 0.800 6.941 1.00 79.50 100 ASP A CA 1
ATOM 790 C C . ASP A 1 100 ? 9.570 -0.438 7.347 1.00 79.50 100 ASP A C 1
ATOM 792 O O . ASP A 1 100 ? 9.183 -1.584 7.128 1.00 79.50 100 ASP A O 1
ATOM 796 N N . ARG A 1 101 ? 10.724 -0.189 7.961 1.00 80.75 101 ARG A N 1
ATOM 797 C CA . ARG A 1 101 ? 11.573 -1.183 8.632 1.00 80.75 101 ARG A CA 1
ATOM 798 C C . ARG A 1 101 ? 12.259 -2.243 7.769 1.00 80.75 101 ARG A C 1
ATOM 800 O O . ARG A 1 101 ? 13.215 -2.790 8.300 1.00 80.75 101 ARG A O 1
ATOM 807 N N . LEU A 1 102 ? 11.979 -2.415 6.468 1.00 90.75 102 LEU A N 1
ATOM 808 C CA . LEU A 1 102 ? 12.631 -3.381 5.536 1.00 90.75 102 LEU A CA 1
ATOM 809 C C . LEU A 1 102 ? 13.435 -4.501 6.243 1.00 90.75 102 LEU A C 1
ATOM 811 O O . LEU A 1 102 ? 12.800 -5.181 7.004 1.00 90.75 102 LEU A O 1
ATOM 815 N N . SER A 1 103 ? 14.757 -4.701 6.137 1.00 91.06 103 SER A N 1
ATOM 816 C CA . SER A 1 103 ? 15.568 -5.667 6.961 1.00 91.06 103 SER A CA 1
ATOM 817 C C . SER A 1 103 ? 16.005 -6.971 6.276 1.00 91.06 103 SER A C 1
ATOM 819 O O . SER A 1 103 ? 15.627 -7.279 5.148 1.00 91.06 103 SER A O 1
ATOM 821 N N . SER A 1 104 ? 16.861 -7.725 6.976 1.00 92.69 104 SER A N 1
ATOM 822 C CA . SER A 1 104 ? 17.393 -9.037 6.590 1.00 92.69 104 SER A CA 1
ATOM 823 C C . SER A 1 104 ? 16.406 -10.200 6.788 1.00 92.69 104 SER A C 1
ATOM 825 O O . SER A 1 104 ? 16.667 -11.323 6.334 1.00 92.69 104 SER A O 1
ATOM 827 N N . ALA A 1 105 ? 15.273 -9.974 7.465 1.00 92.81 105 ALA A N 1
ATOM 828 C CA . ALA A 1 105 ? 14.228 -10.985 7.638 1.00 92.81 105 ALA A CA 1
ATOM 829 C C . ALA A 1 105 ? 13.436 -11.214 6.341 1.00 92.81 105 ALA A C 1
ATOM 831 O O . ALA A 1 105 ? 12.982 -12.336 6.091 1.00 92.81 105 ALA A O 1
ATOM 832 N N . ILE A 1 106 ? 13.330 -10.180 5.502 1.00 94.88 106 ILE A N 1
ATOM 833 C CA . ILE A 1 106 ? 12.701 -10.239 4.183 1.00 94.88 106 ILE A CA 1
ATOM 834 C C . ILE A 1 106 ? 13.649 -10.941 3.212 1.00 94.88 106 ILE A C 1
ATOM 836 O O . ILE A 1 106 ? 14.800 -10.529 3.049 1.00 94.88 106 ILE A O 1
ATOM 840 N N . LEU A 1 107 ? 13.163 -11.989 2.546 1.00 96.12 107 LEU A N 1
ATOM 841 C CA . LEU A 1 107 ? 13.874 -12.659 1.463 1.00 96.12 107 LEU A CA 1
ATOM 842 C C . LEU A 1 107 ? 13.204 -12.377 0.122 1.00 96.12 107 LEU A C 1
ATOM 844 O O . LEU A 1 107 ? 11.981 -12.438 0.003 1.00 96.12 107 LEU A O 1
ATOM 848 N N . VAL A 1 108 ? 14.025 -12.166 -0.902 1.00 96.50 108 VAL A N 1
ATOM 849 C CA . VAL A 1 108 ? 13.589 -12.001 -2.288 1.00 96.50 108 VAL A CA 1
ATOM 850 C C . VAL A 1 108 ? 14.422 -12.867 -3.224 1.00 96.50 108 VAL A C 1
ATOM 852 O O . VAL A 1 108 ? 15.624 -13.040 -3.024 1.00 96.50 108 VAL A O 1
ATOM 855 N N . GLY A 1 109 ? 13.797 -13.413 -4.263 1.00 93.44 109 GLY A N 1
ATOM 856 C CA . GLY A 1 109 ? 14.528 -14.076 -5.335 1.00 93.44 109 GLY A CA 1
ATOM 857 C C . GLY A 1 109 ? 13.718 -15.116 -6.092 1.00 93.44 109 GLY A C 1
ATOM 858 O O . GLY A 1 109 ? 12.488 -15.064 -6.137 1.00 93.44 109 GLY A O 1
ATOM 859 N N . LYS A 1 110 ? 14.431 -16.073 -6.697 1.00 87.62 110 LYS A N 1
ATOM 860 C CA . LYS A 1 110 ? 13.830 -17.223 -7.385 1.00 87.62 110 LYS A CA 1
ATOM 861 C C . LYS A 1 110 ? 13.811 -18.431 -6.450 1.00 87.62 110 LYS A C 1
ATOM 863 O O . LYS A 1 110 ? 14.867 -18.968 -6.108 1.00 87.62 110 LYS A O 1
ATOM 868 N N . PHE A 1 111 ? 12.615 -18.880 -6.089 1.00 86.50 111 PHE A N 1
ATOM 869 C CA . PHE A 1 111 ? 12.413 -20.097 -5.309 1.00 86.50 111 PHE A CA 1
ATOM 870 C C . PHE A 1 111 ? 12.784 -21.367 -6.106 1.00 86.50 111 PHE A C 1
ATOM 872 O O . PHE A 1 111 ? 12.561 -21.401 -7.322 1.00 86.50 111 PHE A O 1
ATOM 879 N N . PRO A 1 112 ? 13.326 -22.420 -5.458 1.00 82.62 112 PRO A N 1
ATOM 880 C CA . PRO A 1 112 ? 13.739 -22.490 -4.045 1.00 82.62 112 PRO A CA 1
ATOM 881 C C . PRO A 1 112 ? 15.198 -22.078 -3.776 1.00 82.62 112 PRO A C 1
ATOM 883 O O . PRO A 1 112 ? 15.592 -21.943 -2.617 1.00 82.62 112 PRO A O 1
ATOM 886 N N . ASP A 1 113 ? 16.002 -21.881 -4.826 1.00 83.06 113 ASP A N 1
ATOM 887 C CA . ASP A 1 113 ? 17.469 -21.956 -4.719 1.00 83.06 113 ASP A CA 1
ATOM 888 C C . ASP A 1 113 ? 18.217 -20.617 -4.762 1.00 83.06 113 ASP A C 1
ATOM 890 O O . ASP A 1 113 ? 19.426 -20.586 -4.507 1.00 83.06 113 ASP A O 1
ATOM 894 N N . LYS A 1 114 ? 17.542 -19.521 -5.123 1.00 88.31 114 LYS A N 1
ATOM 895 C CA . LYS A 1 114 ? 18.151 -18.192 -5.280 1.00 88.31 114 LYS A CA 1
ATOM 896 C C . LYS A 1 114 ? 17.454 -17.138 -4.416 1.00 88.31 114 LYS A C 1
ATOM 898 O O . LYS A 1 114 ? 17.218 -16.033 -4.892 1.00 88.31 114 LYS A O 1
ATOM 903 N N . MET A 1 115 ? 17.095 -17.480 -3.179 1.00 94.50 115 MET A N 1
ATOM 904 C CA . MET A 1 115 ? 16.533 -16.517 -2.227 1.00 94.50 115 MET A CA 1
ATOM 905 C C . MET A 1 115 ? 17.668 -15.763 -1.527 1.00 94.50 115 MET A C 1
ATOM 907 O O . MET A 1 115 ? 18.612 -16.381 -1.035 1.00 94.50 115 MET A O 1
ATOM 911 N N . GLN A 1 116 ? 17.585 -14.437 -1.476 1.00 96.00 116 GLN A N 1
ATOM 912 C CA . GLN A 1 116 ? 18.571 -13.560 -0.842 1.00 96.00 116 GLN A CA 1
ATOM 913 C C . GLN A 1 116 ? 17.898 -12.703 0.230 1.00 96.00 116 GLN A C 1
ATOM 915 O O . GLN A 1 116 ? 16.776 -12.246 -0.000 1.00 96.00 116 GLN A O 1
ATOM 920 N N . PRO A 1 117 ? 18.557 -12.444 1.372 1.00 96.38 117 PRO A N 1
ATOM 921 C CA . PRO A 1 117 ? 18.111 -11.408 2.294 1.00 96.38 117 PRO A CA 1
ATOM 922 C C . PRO A 1 117 ? 18.044 -10.058 1.584 1.00 96.38 117 PRO A C 1
ATOM 924 O O . PRO A 1 117 ? 18.900 -9.746 0.755 1.00 96.38 117 PRO A O 1
ATOM 927 N N . LEU A 1 118 ? 17.040 -9.245 1.896 1.00 95.75 118 LEU A N 1
ATOM 928 C CA . LEU A 1 118 ? 16.921 -7.924 1.293 1.00 95.75 118 LEU A CA 1
ATOM 929 C C . LEU A 1 118 ? 18.070 -7.015 1.752 1.00 95.75 118 LEU A C 1
ATOM 931 O O . LEU A 1 118 ? 18.743 -6.417 0.920 1.00 95.75 118 LEU A O 1
ATOM 935 N N . PHE A 1 119 ? 18.347 -6.984 3.055 1.00 95.06 119 PHE A N 1
ATOM 936 C CA . PHE A 1 119 ? 19.484 -6.272 3.646 1.00 95.06 119 PHE A CA 1
ATOM 937 C C . PHE A 1 119 ? 20.406 -7.220 4.423 1.00 95.06 119 PHE A C 1
ATOM 939 O O . PHE A 1 119 ? 20.012 -8.337 4.768 1.00 95.06 119 PHE A O 1
ATOM 946 N N . ASN A 1 120 ? 21.628 -6.773 4.721 1.00 93.25 120 ASN A N 1
ATOM 947 C CA . ASN A 1 120 ? 22.459 -7.378 5.764 1.00 93.25 120 ASN A CA 1
ATOM 948 C C . ASN A 1 120 ? 21.817 -7.231 7.154 1.00 93.25 120 ASN A C 1
ATOM 950 O O . ASN A 1 120 ? 20.927 -6.404 7.368 1.00 93.25 120 ASN A O 1
ATOM 954 N N . GLU A 1 121 ? 22.279 -8.050 8.099 1.00 89.75 121 GLU A N 1
ATOM 955 C CA . GLU A 1 121 ? 21.932 -7.910 9.517 1.00 89.75 121 GLU A CA 1
ATOM 956 C C . GLU A 1 121 ? 22.306 -6.512 10.034 1.00 89.75 121 GLU A C 1
ATOM 958 O O . GLU A 1 121 ? 23.249 -5.892 9.536 1.00 89.75 121 GLU A O 1
ATOM 963 N N . ASP A 1 122 ? 21.511 -6.010 10.984 1.00 83.69 122 ASP A N 1
ATOM 964 C CA . ASP A 1 122 ? 21.661 -4.704 11.646 1.00 83.69 122 ASP A CA 1
ATOM 965 C C . ASP A 1 122 ? 21.711 -3.471 10.723 1.00 83.69 122 ASP A C 1
ATOM 967 O O . ASP A 1 122 ? 22.112 -2.384 11.137 1.00 83.69 122 ASP A O 1
ATOM 971 N N . ALA A 1 123 ? 21.236 -3.594 9.480 1.00 85.75 123 ALA A N 1
ATOM 972 C CA . ALA A 1 123 ? 21.063 -2.462 8.576 1.00 85.75 123 ALA A CA 1
ATOM 973 C C . ALA A 1 123 ? 20.005 -1.479 9.126 1.00 85.75 123 ALA A C 1
ATOM 975 O O . ALA A 1 123 ? 18.810 -1.643 8.874 1.00 85.75 123 ALA A O 1
ATOM 976 N N . ASN A 1 124 ? 20.424 -0.450 9.866 1.00 80.94 124 ASN A N 1
ATOM 977 C CA . ASN A 1 124 ? 19.554 0.616 10.388 1.00 80.94 124 ASN A CA 1
ATOM 978 C C . ASN A 1 124 ? 19.729 1.968 9.660 1.00 80.94 124 ASN A C 1
ATOM 980 O O . ASN A 1 124 ? 18.877 2.842 9.787 1.00 80.94 124 ASN A O 1
ATOM 984 N N . CYS A 1 125 ? 20.771 2.114 8.840 1.00 83.75 125 CYS A N 1
ATOM 985 C CA . CYS A 1 125 ? 21.137 3.319 8.088 1.00 83.75 125 CYS A CA 1
ATOM 986 C C . CYS A 1 125 ? 20.793 3.202 6.587 1.00 83.75 125 CYS A C 1
ATOM 988 O O . CYS A 1 125 ? 21.649 3.327 5.714 1.00 83.75 125 CYS A O 1
ATOM 990 N N . LYS A 1 126 ? 19.543 2.866 6.267 1.00 82.31 126 LYS A N 1
ATOM 991 C CA . LYS A 1 126 ? 19.138 2.577 4.882 1.00 82.31 126 LYS A CA 1
ATOM 992 C C . LYS A 1 126 ? 18.932 3.866 4.090 1.00 82.31 126 LYS A C 1
ATOM 994 O O . LYS A 1 126 ? 18.150 4.717 4.507 1.00 82.31 126 LYS A O 1
ATOM 999 N N . ASP A 1 127 ? 19.548 3.951 2.916 1.00 81.00 127 ASP A N 1
ATOM 1000 C CA . ASP A 1 127 ? 19.232 4.997 1.946 1.00 81.00 127 ASP A CA 1
ATOM 1001 C C . ASP A 1 127 ? 17.857 4.750 1.308 1.00 81.00 127 ASP A C 1
ATOM 1003 O O . ASP A 1 127 ? 17.487 3.618 0.963 1.00 81.00 127 ASP A O 1
ATOM 1007 N N . PHE A 1 128 ? 17.109 5.835 1.114 1.00 85.44 128 PHE A N 1
ATOM 1008 C CA . PHE A 1 128 ? 15.890 5.843 0.316 1.00 85.44 128 PHE A CA 1
ATOM 1009 C C . PHE A 1 128 ? 16.158 6.532 -1.031 1.00 85.44 128 PHE A C 1
ATOM 1011 O O . PHE A 1 128 ? 16.780 7.597 -1.049 1.00 85.44 128 PHE A O 1
ATOM 1018 N N . PRO A 1 129 ? 15.667 5.983 -2.157 1.00 90.81 129 PRO A N 1
ATOM 1019 C CA . PRO A 1 129 ? 14.885 4.750 -2.297 1.00 90.81 129 PRO A CA 1
ATOM 1020 C C . PRO A 1 129 ? 15.754 3.482 -2.370 1.00 90.81 129 PRO A C 1
ATOM 1022 O O . PRO A 1 129 ? 16.842 3.483 -2.945 1.00 90.81 129 PRO A O 1
ATOM 1025 N N . SER A 1 130 ? 15.241 2.352 -1.872 1.00 94.88 130 SER A N 1
ATOM 1026 C CA . SER A 1 130 ? 15.925 1.051 -1.959 1.00 94.88 130 SER A CA 1
ATOM 1027 C C . SER A 1 130 ? 15.673 0.381 -3.315 1.00 94.88 130 SER A C 1
ATOM 1029 O O . SER A 1 130 ? 14.774 -0.447 -3.471 1.00 94.88 130 SER A O 1
ATOM 1031 N N . VAL A 1 131 ? 16.454 0.767 -4.327 1.00 95.81 131 VAL A N 1
ATOM 1032 C CA . VAL A 1 131 ? 16.299 0.314 -5.722 1.00 95.81 131 VAL A CA 1
ATOM 1033 C C . VAL A 1 131 ? 17.429 -0.625 -6.124 1.00 95.81 131 VAL A C 1
ATOM 1035 O O . VAL A 1 131 ? 18.598 -0.249 -6.087 1.00 95.81 131 VAL A O 1
ATOM 1038 N N . HIS A 1 132 ? 17.084 -1.824 -6.592 1.00 96.25 132 HIS A N 1
ATOM 1039 C CA . HIS A 1 132 ? 18.044 -2.787 -7.124 1.00 96.25 132 HIS A CA 1
ATOM 1040 C C . HIS A 1 132 ? 17.813 -3.050 -8.614 1.00 96.25 132 HIS A C 1
ATOM 1042 O O . HIS A 1 132 ? 16.675 -3.207 -9.065 1.00 96.25 132 HIS A O 1
ATOM 1048 N N . LEU A 1 133 ? 18.904 -3.136 -9.380 1.00 96.56 133 LEU A N 1
ATOM 1049 C CA . LEU A 1 133 ? 18.891 -3.561 -10.777 1.00 96.56 133 LEU A CA 1
ATOM 1050 C C . LEU A 1 133 ? 19.430 -4.991 -10.871 1.00 96.56 133 LEU A C 1
ATOM 1052 O O . LEU A 1 133 ? 20.633 -5.221 -10.776 1.00 96.56 133 LEU A O 1
ATOM 1056 N N . PHE A 1 134 ? 18.534 -5.947 -11.086 1.00 95.44 134 PHE A N 1
ATOM 1057 C CA . PHE A 1 134 ? 18.902 -7.333 -11.343 1.00 95.44 134 PHE A CA 1
ATOM 1058 C C . PHE A 1 134 ? 19.380 -7.478 -12.787 1.00 95.44 134 PHE A C 1
ATOM 1060 O O . PHE A 1 134 ? 18.678 -7.080 -13.716 1.00 95.44 134 PHE A O 1
ATOM 1067 N N . ASN A 1 135 ? 20.545 -8.099 -12.986 1.00 93.88 135 ASN A N 1
ATOM 1068 C CA . ASN A 1 135 ? 21.094 -8.357 -14.326 1.00 93.88 135 ASN A CA 1
ATOM 1069 C C . ASN A 1 135 ? 20.236 -9.342 -15.138 1.00 93.88 135 ASN A C 1
ATOM 1071 O O . ASN A 1 135 ? 20.158 -9.246 -16.362 1.00 93.88 135 ASN A O 1
ATOM 1075 N N . GLU A 1 136 ? 19.582 -10.280 -14.451 1.00 92.00 136 GLU A N 1
ATOM 1076 C CA . GLU A 1 136 ? 18.667 -11.262 -15.030 1.00 92.00 136 GLU A CA 1
ATOM 1077 C C . GLU A 1 136 ? 17.233 -10.943 -14.607 1.00 92.00 136 GLU A C 1
ATOM 1079 O O . GLU A 1 136 ? 16.969 -10.622 -13.447 1.00 92.00 136 GLU A O 1
ATOM 1084 N N . LYS A 1 137 ? 16.293 -11.049 -15.549 1.00 93.00 137 LYS A N 1
ATOM 1085 C CA . LYS A 1 137 ? 14.871 -10.947 -15.233 1.00 93.00 137 LYS A CA 1
ATOM 1086 C C . LYS A 1 137 ? 14.424 -12.271 -14.620 1.00 93.00 137 LYS A C 1
ATOM 1088 O O . LYS A 1 137 ? 14.651 -13.329 -15.202 1.00 93.00 137 LYS A O 1
ATOM 1093 N N . MET A 1 138 ? 13.786 -12.209 -13.457 1.00 93.94 138 MET A N 1
ATOM 1094 C CA . MET A 1 138 ? 13.170 -13.384 -12.848 1.00 93.94 138 MET A CA 1
ATOM 1095 C C . MET A 1 138 ? 11.799 -13.608 -13.482 1.00 93.94 138 MET A C 1
ATOM 1097 O O . MET A 1 138 ? 11.008 -12.673 -13.515 1.00 93.94 138 MET A O 1
ATOM 1101 N N . ASP A 1 139 ? 11.483 -14.822 -13.939 1.00 94.88 139 ASP A N 1
ATOM 1102 C CA . ASP A 1 139 ? 10.127 -15.163 -14.423 1.00 94.88 139 ASP A CA 1
ATOM 1103 C C . ASP A 1 139 ? 9.077 -15.041 -13.306 1.00 94.88 139 ASP A C 1
ATOM 1105 O O . ASP A 1 139 ? 7.902 -14.765 -13.538 1.00 94.88 139 ASP A O 1
ATOM 1109 N N . THR A 1 140 ? 9.515 -15.236 -12.063 1.00 96.19 140 THR A N 1
ATOM 1110 C CA . THR A 1 140 ? 8.691 -15.116 -10.865 1.00 96.19 140 THR A CA 1
ATOM 1111 C C . THR A 1 140 ? 9.510 -14.475 -9.756 1.00 96.19 140 THR A C 1
ATOM 1113 O O . THR A 1 140 ? 10.595 -14.958 -9.427 1.00 96.19 140 THR A O 1
ATOM 1116 N N . ILE A 1 141 ? 8.984 -13.400 -9.175 1.00 97.31 141 ILE A N 1
ATOM 1117 C CA . ILE A 1 141 ? 9.522 -12.777 -7.967 1.00 97.31 141 ILE A CA 1
ATOM 1118 C C . ILE A 1 141 ? 8.900 -13.508 -6.782 1.00 97.31 141 ILE A C 1
ATOM 1120 O O . ILE A 1 141 ? 7.679 -13.519 -6.636 1.00 97.31 141 ILE A O 1
ATOM 1124 N N . THR A 1 142 ? 9.730 -14.143 -5.958 1.00 97.44 142 THR A N 1
ATOM 1125 C CA . THR A 1 142 ? 9.284 -14.739 -4.696 1.00 97.44 142 THR A CA 1
ATOM 1126 C C . THR A 1 142 ? 9.673 -13.838 -3.534 1.00 97.44 142 THR A C 1
ATOM 1128 O O . THR A 1 142 ? 10.812 -13.370 -3.489 1.00 97.44 142 THR A O 1
ATOM 1131 N N . LEU A 1 143 ? 8.740 -13.613 -2.610 1.00 97.31 143 LEU A N 1
ATOM 1132 C CA . LEU A 1 143 ? 8.899 -12.793 -1.410 1.00 97.31 143 LEU A CA 1
ATOM 1133 C C . LEU A 1 143 ? 8.421 -13.575 -0.187 1.00 97.31 143 LEU A C 1
ATOM 1135 O O . LEU A 1 143 ? 7.388 -14.238 -0.241 1.00 97.31 143 LEU A O 1
ATOM 1139 N N . LEU A 1 144 ? 9.158 -13.497 0.915 1.00 95.31 144 LEU A N 1
ATOM 1140 C CA . LEU A 1 144 ? 8.699 -13.975 2.220 1.00 95.31 144 LEU A CA 1
ATOM 1141 C C . LEU A 1 144 ? 9.380 -13.183 3.334 1.00 95.31 144 LEU A C 1
ATOM 1143 O O . LEU A 1 144 ? 10.485 -12.672 3.149 1.00 95.31 144 LEU A O 1
ATOM 1147 N N . GLU A 1 145 ? 8.751 -13.130 4.500 1.00 93.50 145 GLU A N 1
ATOM 1148 C CA . GLU A 1 145 ? 9.330 -12.577 5.721 1.00 93.50 145 GLU A CA 1
ATOM 1149 C C . GLU A 1 145 ? 9.522 -13.717 6.727 1.00 93.50 145 GLU A C 1
ATOM 1151 O O . GLU A 1 145 ? 8.572 -14.397 7.109 1.00 93.50 145 GLU A O 1
ATOM 1156 N N . ARG A 1 146 ? 10.771 -13.990 7.121 1.00 90.25 146 ARG A N 1
ATOM 1157 C CA . ARG A 1 146 ? 11.080 -15.141 7.993 1.00 90.25 146 ARG A CA 1
ATOM 1158 C C . ARG A 1 146 ? 10.558 -14.960 9.418 1.00 90.25 146 ARG A C 1
ATOM 1160 O O . ARG A 1 146 ? 10.197 -15.935 10.091 1.00 90.25 146 ARG A O 1
ATOM 1167 N N . GLU A 1 147 ? 10.568 -13.717 9.872 1.00 84.50 147 GLU A N 1
ATOM 1168 C CA . GLU A 1 147 ? 10.293 -13.307 11.239 1.00 84.50 147 GLU A CA 1
ATOM 1169 C C . GLU A 1 147 ? 9.427 -12.057 11.197 1.00 84.50 147 GLU A C 1
ATOM 1171 O O . GLU A 1 147 ? 9.824 -11.069 10.593 1.00 84.50 147 GLU A O 1
ATOM 1176 N N . ASN A 1 148 ? 8.269 -12.102 11.856 1.00 76.56 148 ASN A N 1
ATOM 1177 C CA . ASN A 1 148 ? 7.395 -10.942 11.997 1.00 76.56 148 ASN A CA 1
ATOM 1178 C C . ASN A 1 148 ? 8.012 -10.012 13.043 1.00 76.56 148 ASN A C 1
ATOM 1180 O O . ASN A 1 148 ? 7.682 -10.099 14.231 1.00 76.56 148 ASN A O 1
ATOM 1184 N N . GLN A 1 149 ? 8.960 -9.182 12.610 1.00 68.19 149 GLN A N 1
ATOM 1185 C CA . GLN A 1 149 ? 9.555 -8.169 13.472 1.00 68.19 149 GLN A CA 1
ATOM 1186 C C . GLN A 1 149 ? 8.430 -7.256 13.987 1.00 68.19 149 GLN A C 1
ATOM 1188 O O . GLN A 1 149 ? 7.484 -6.956 13.257 1.00 68.19 149 GLN A O 1
ATOM 1193 N N . ASP A 1 150 ? 8.491 -6.890 15.270 1.00 68.12 150 ASP A N 1
ATOM 1194 C CA . ASP A 1 150 ? 7.565 -5.942 15.914 1.00 68.12 150 ASP A CA 1
ATOM 1195 C C . ASP A 1 150 ? 6.114 -6.407 16.092 1.00 68.12 150 ASP A C 1
ATOM 1197 O O . ASP A 1 150 ? 5.196 -5.600 16.258 1.00 68.12 150 ASP A O 1
ATOM 1201 N N . ASN A 1 151 ? 5.887 -7.719 16.121 1.00 73.62 151 ASN A N 1
ATOM 1202 C CA . ASN A 1 151 ? 4.610 -8.280 16.549 1.00 73.62 151 ASN A CA 1
ATOM 1203 C C . ASN A 1 151 ? 4.470 -8.335 18.086 1.00 73.62 151 ASN A C 1
ATOM 1205 O O . ASN A 1 151 ? 4.101 -9.362 18.662 1.00 73.62 151 ASN A O 1
ATOM 1209 N N . ASP A 1 152 ? 4.740 -7.221 18.766 1.00 69.00 152 ASP A N 1
ATOM 1210 C CA . ASP A 1 152 ? 4.662 -7.119 20.234 1.00 69.00 152 ASP A CA 1
ATOM 1211 C C . ASP A 1 152 ? 3.238 -7.362 20.763 1.00 69.00 152 ASP A C 1
ATOM 1213 O O . ASP A 1 152 ? 3.028 -7.668 21.935 1.00 69.00 152 ASP A O 1
ATOM 1217 N N . ARG A 1 153 ? 2.243 -7.255 19.875 1.00 71.50 153 ARG A N 1
ATOM 1218 C CA . ARG A 1 153 ? 0.816 -7.453 20.156 1.00 71.50 153 ARG A CA 1
ATOM 1219 C C . ARG A 1 153 ? 0.369 -8.916 20.062 1.00 71.50 153 ARG A C 1
ATOM 1221 O O . ARG A 1 153 ? -0.797 -9.197 20.331 1.00 71.50 153 ARG A O 1
ATOM 1228 N N . GLY A 1 154 ? 1.264 -9.834 19.679 1.00 75.44 154 GLY A N 1
ATOM 1229 C CA . GLY A 1 154 ? 0.977 -11.269 19.594 1.00 75.44 154 GLY A CA 1
ATOM 1230 C C . GLY A 1 154 ? -0.082 -11.633 18.550 1.00 75.44 154 GLY A C 1
ATOM 1231 O O . GLY A 1 154 ? -0.797 -12.617 18.723 1.00 75.44 154 GLY A O 1
ATOM 1232 N N . ILE A 1 155 ? -0.213 -10.834 17.491 1.00 82.31 155 ILE A N 1
ATOM 1233 C CA . ILE A 1 155 ? -1.214 -11.033 16.441 1.00 82.31 155 ILE A CA 1
ATOM 1234 C C . ILE A 1 155 ? -0.751 -12.154 15.516 1.00 82.31 155 ILE A C 1
ATOM 1236 O O . ILE A 1 155 ? 0.399 -12.188 15.082 1.00 82.31 155 ILE A O 1
ATOM 1240 N N . GLU A 1 156 ? -1.632 -13.095 15.201 1.00 83.00 156 GLU A N 1
ATOM 1241 C CA . GLU A 1 156 ? -1.288 -14.164 14.271 1.00 83.00 156 GLU A CA 1
ATOM 1242 C C . GLU A 1 156 ? -1.239 -13.617 12.838 1.00 83.00 156 GLU A C 1
ATOM 1244 O O . GLU A 1 156 ? -2.266 -13.399 12.201 1.00 83.00 156 GLU A O 1
ATOM 1249 N N . ILE A 1 157 ? -0.027 -13.381 12.336 1.00 85.56 157 ILE A N 1
ATOM 1250 C CA . ILE A 1 157 ? 0.218 -13.031 10.934 1.00 85.56 157 ILE A CA 1
ATOM 1251 C C . ILE A 1 157 ? 0.644 -14.314 10.207 1.00 85.56 157 ILE A C 1
ATOM 1253 O O . ILE A 1 157 ? 1.653 -14.919 10.601 1.00 85.56 157 ILE A O 1
ATOM 1257 N N . PRO A 1 158 ? -0.095 -14.749 9.168 1.00 86.50 158 PRO A N 1
ATOM 1258 C CA . PRO A 1 158 ? 0.227 -15.957 8.421 1.00 86.50 158 PRO A CA 1
ATOM 1259 C C . PRO A 1 158 ? 1.654 -15.934 7.862 1.00 86.50 158 PRO A C 1
ATOM 1261 O O . PRO A 1 158 ? 2.032 -15.019 7.136 1.00 86.50 158 PRO A O 1
ATOM 1264 N N . LYS A 1 159 ? 2.437 -16.980 8.151 1.00 90.25 159 LYS A N 1
ATOM 1265 C CA . LYS A 1 159 ? 3.771 -17.166 7.561 1.00 90.25 159 LYS A CA 1
ATOM 1266 C C . LYS A 1 159 ? 3.648 -17.709 6.144 1.00 90.25 159 LYS A C 1
ATOM 1268 O O . LYS A 1 159 ? 3.586 -18.925 5.933 1.00 90.25 159 LYS A O 1
ATOM 1273 N N . LEU A 1 160 ? 3.578 -16.794 5.186 1.00 94.12 160 LEU A N 1
ATOM 1274 C CA . LEU A 1 160 ? 3.367 -17.104 3.779 1.00 94.12 160 LEU A CA 1
ATOM 1275 C C . LEU A 1 160 ? 4.594 -16.763 2.936 1.00 94.12 160 LEU A C 1
ATOM 1277 O O . LEU A 1 160 ? 5.351 -15.834 3.217 1.00 94.12 160 LEU A O 1
ATOM 1281 N N . MET A 1 161 ? 4.751 -17.527 1.865 1.00 95.31 161 MET A N 1
ATOM 1282 C CA . MET A 1 161 ? 5.615 -17.211 0.743 1.00 95.31 161 MET A CA 1
ATOM 1283 C C . MET A 1 161 ? 4.740 -16.775 -0.430 1.00 95.31 161 MET A C 1
ATOM 1285 O O . MET A 1 161 ? 3.745 -17.426 -0.744 1.00 95.31 161 MET A O 1
ATOM 1289 N N . TYR A 1 162 ? 5.104 -15.662 -1.058 1.00 97.06 162 TYR A N 1
ATOM 1290 C CA . TYR A 1 162 ? 4.328 -15.004 -2.101 1.00 97.06 162 TYR A CA 1
ATOM 1291 C C . TYR A 1 162 ? 5.076 -15.067 -3.428 1.00 97.06 162 TYR A C 1
ATOM 1293 O O . TYR A 1 162 ? 6.269 -14.770 -3.485 1.00 97.06 162 TYR A O 1
ATOM 1301 N N . HIS A 1 163 ? 4.370 -15.412 -4.500 1.00 97.31 163 HIS A N 1
ATOM 1302 C CA . HIS A 1 163 ? 4.919 -15.557 -5.844 1.00 97.31 163 HIS A CA 1
ATOM 1303 C C . HIS A 1 163 ? 4.192 -14.640 -6.818 1.00 97.31 163 HIS A C 1
ATOM 1305 O O . HIS A 1 163 ? 2.970 -14.702 -6.946 1.00 97.31 163 HIS A O 1
ATOM 1311 N N . PHE A 1 164 ? 4.956 -13.833 -7.547 1.00 97.88 164 PHE A N 1
ATOM 1312 C CA . PHE A 1 164 ? 4.439 -12.878 -8.520 1.00 97.88 164 PHE A CA 1
ATOM 1313 C C . PHE A 1 164 ? 5.067 -13.153 -9.884 1.00 97.88 164 PHE A C 1
ATOM 1315 O O . PHE A 1 164 ? 6.287 -13.048 -10.036 1.00 97.88 164 PHE A O 1
ATOM 1322 N N . ALA A 1 165 ? 4.250 -13.523 -10.872 1.00 97.19 165 ALA A N 1
ATOM 1323 C CA . ALA A 1 165 ? 4.709 -13.679 -12.248 1.00 97.19 165 ALA A CA 1
ATOM 1324 C C . ALA A 1 165 ? 5.163 -12.321 -12.802 1.00 97.19 165 ALA A C 1
ATOM 1326 O O . ALA A 1 165 ? 4.493 -11.306 -12.614 1.00 97.19 165 ALA A O 1
ATOM 1327 N N . SER A 1 166 ? 6.322 -12.289 -13.459 1.00 95.50 166 SER A N 1
ATOM 1328 C CA . SER A 1 166 ? 6.865 -11.046 -14.016 1.00 95.50 166 SER A CA 1
ATOM 1329 C C . SER A 1 166 ? 6.371 -10.752 -15.432 1.00 95.50 166 SER A C 1
ATOM 1331 O O . SER A 1 166 ? 6.510 -9.618 -15.889 1.00 95.50 166 SER A O 1
ATOM 1333 N N . ASP A 1 167 ? 5.816 -11.752 -16.125 1.00 94.69 167 ASP A N 1
ATOM 1334 C CA . ASP A 1 167 ? 5.256 -11.686 -17.479 1.00 94.69 167 ASP A CA 1
ATOM 1335 C C . ASP A 1 167 ? 6.067 -10.790 -18.427 1.00 94.69 167 ASP A C 1
ATOM 1337 O O . ASP A 1 167 ? 7.221 -11.082 -18.731 1.00 94.69 167 ASP A O 1
ATOM 1341 N N . ASP A 1 168 ? 5.500 -9.669 -18.867 1.00 93.50 168 ASP A N 1
ATOM 1342 C CA . ASP A 1 168 ? 6.112 -8.696 -19.777 1.00 93.50 168 ASP A CA 1
ATOM 1343 C C . ASP A 1 168 ? 6.735 -7.490 -19.046 1.00 93.50 168 ASP A C 1
ATOM 1345 O O . ASP A 1 168 ? 7.353 -6.620 -19.670 1.00 93.50 168 ASP A O 1
ATOM 1349 N N . PHE A 1 169 ? 6.595 -7.434 -17.722 1.00 96.94 169 PHE A N 1
ATOM 1350 C CA . PHE A 1 169 ? 7.069 -6.348 -16.873 1.00 96.94 169 PHE A CA 1
ATOM 1351 C C . PHE A 1 169 ? 8.556 -6.494 -16.537 1.00 96.94 169 PHE A C 1
ATOM 1353 O O . PHE A 1 169 ? 9.115 -7.590 -16.526 1.00 96.94 169 PHE A O 1
ATOM 1360 N N . ASN A 1 170 ? 9.238 -5.381 -16.298 1.00 97.19 170 ASN A N 1
ATOM 1361 C CA . ASN A 1 170 ? 10.673 -5.362 -15.979 1.00 97.19 170 ASN A CA 1
ATOM 1362 C C . ASN A 1 170 ? 11.045 -4.249 -14.986 1.00 97.19 170 ASN A C 1
ATOM 1364 O O . ASN A 1 170 ? 12.224 -3.972 -14.776 1.00 97.19 170 ASN A O 1
ATOM 1368 N N . ASP A 1 171 ? 10.045 -3.608 -14.395 1.00 97.75 171 ASP A N 1
ATOM 1369 C CA . ASP A 1 171 ? 10.186 -2.500 -13.466 1.00 97.75 171 ASP A CA 1
ATOM 1370 C C . ASP A 1 171 ? 9.101 -2.662 -12.405 1.00 97.75 171 ASP A C 1
ATOM 1372 O O . ASP A 1 171 ? 7.913 -2.678 -12.738 1.00 97.75 171 ASP A O 1
ATOM 1376 N N . PHE A 1 172 ? 9.511 -2.850 -11.157 1.00 98.12 172 PHE A N 1
ATOM 1377 C CA . PHE A 1 172 ? 8.647 -3.295 -10.071 1.00 98.12 172 PHE A CA 1
ATOM 1378 C C . PHE A 1 172 ? 8.809 -2.419 -8.832 1.00 98.12 172 PHE A C 1
ATOM 1380 O O . PHE A 1 172 ? 9.899 -1.925 -8.539 1.00 98.12 172 PHE A O 1
ATOM 1387 N N . ILE A 1 173 ? 7.729 -2.304 -8.071 1.00 97.56 173 ILE A N 1
ATOM 1388 C CA . ILE A 1 173 ? 7.693 -1.769 -6.715 1.00 97.56 173 ILE A CA 1
ATOM 1389 C C . ILE A 1 173 ? 7.131 -2.864 -5.821 1.00 97.56 173 ILE A C 1
ATOM 1391 O O . ILE A 1 173 ? 6.033 -3.361 -6.060 1.00 97.56 173 ILE A O 1
ATOM 1395 N N . VAL A 1 174 ? 7.890 -3.240 -4.802 1.00 97.31 174 VAL A N 1
ATOM 1396 C CA . VAL A 1 174 ? 7.476 -4.156 -3.745 1.00 97.31 174 VAL A CA 1
ATOM 1397 C C . VAL A 1 174 ? 7.198 -3.315 -2.511 1.00 97.31 174 VAL A C 1
ATOM 1399 O O . VAL A 1 174 ? 8.119 -2.728 -1.953 1.00 97.31 174 VAL A O 1
ATOM 1402 N N . GLN A 1 175 ? 5.940 -3.255 -2.092 1.00 94.94 175 GLN A N 1
ATOM 1403 C CA . GLN A 1 175 ? 5.516 -2.589 -0.868 1.00 94.94 175 GLN A CA 1
ATOM 1404 C C . GLN A 1 175 ? 5.347 -3.641 0.232 1.00 94.94 175 GLN A C 1
ATOM 1406 O O . GLN A 1 175 ? 4.527 -4.552 0.100 1.00 94.94 175 GLN A O 1
ATOM 1411 N N . HIS A 1 176 ? 6.134 -3.529 1.298 1.00 93.81 176 HIS A N 1
ATOM 1412 C CA . HIS A 1 176 ? 6.068 -4.396 2.472 1.00 93.81 176 HIS A CA 1
ATOM 1413 C C . HIS A 1 176 ? 5.144 -3.800 3.539 1.00 93.81 176 HIS A C 1
ATOM 1415 O O . HIS A 1 176 ? 5.212 -2.608 3.838 1.00 93.81 176 HIS A O 1
ATOM 1421 N N . MET A 1 177 ? 4.275 -4.642 4.094 1.00 90.31 177 MET A N 1
ATOM 1422 C CA . MET A 1 177 ? 3.381 -4.319 5.201 1.00 90.31 177 MET A CA 1
ATOM 1423 C C . MET A 1 177 ? 3.976 -4.851 6.502 1.00 90.31 177 MET A C 1
ATOM 1425 O O . MET A 1 177 ? 3.931 -6.054 6.763 1.00 90.31 177 MET A O 1
ATOM 1429 N N . GLN A 1 178 ? 4.511 -3.952 7.326 1.00 86.88 178 GLN A N 1
ATOM 1430 C CA . GLN A 1 178 ? 5.079 -4.305 8.627 1.00 86.88 178 GLN A CA 1
ATOM 1431 C C . GLN A 1 178 ? 4.028 -4.887 9.588 1.00 86.88 178 GLN A C 1
ATOM 1433 O O . GLN A 1 178 ? 2.852 -4.513 9.564 1.00 86.88 178 GLN A O 1
ATOM 1438 N N . SER A 1 179 ? 4.470 -5.755 10.502 1.00 86.81 179 SER A N 1
ATOM 1439 C CA . SER A 1 179 ? 3.602 -6.444 11.469 1.00 86.81 179 SER A CA 1
ATOM 1440 C C . SER A 1 179 ? 2.777 -5.503 12.354 1.00 86.81 179 SER A C 1
ATOM 1442 O O . SER A 1 179 ? 1.678 -5.856 12.774 1.00 86.81 179 SER A O 1
ATOM 1444 N N . SER A 1 180 ? 3.277 -4.296 12.631 1.00 85.06 180 SER A N 1
ATOM 1445 C CA . SER A 1 180 ? 2.609 -3.305 13.487 1.00 85.06 180 SER A CA 1
ATOM 1446 C C . SER A 1 180 ? 1.317 -2.726 12.891 1.00 85.06 180 SER A C 1
ATOM 1448 O O . SER A 1 180 ? 0.514 -2.166 13.645 1.00 85.06 180 SER A O 1
ATOM 1450 N N . LEU A 1 181 ? 1.105 -2.891 11.577 1.00 87.06 181 LEU A N 1
ATOM 1451 C CA . LEU A 1 181 ? -0.125 -2.523 10.860 1.00 87.06 181 LEU A CA 1
ATOM 1452 C C . LEU A 1 181 ? -1.267 -3.516 11.092 1.00 87.06 181 LEU A C 1
ATOM 1454 O O . LEU A 1 181 ? -2.412 -3.225 10.756 1.00 87.06 181 LEU A O 1
ATOM 1458 N N . TYR A 1 182 ? -0.970 -4.690 11.647 1.00 89.06 182 TYR A N 1
ATOM 1459 C CA . TYR A 1 182 ? -1.986 -5.655 12.024 1.00 89.06 182 TYR A CA 1
ATOM 1460 C C . TYR A 1 182 ? -2.504 -5.310 13.424 1.00 89.06 182 TYR A C 1
ATOM 1462 O O . TYR A 1 182 ? -1.747 -4.973 14.343 1.00 89.06 182 TYR A O 1
ATOM 1470 N N . HIS A 1 183 ? -3.818 -5.400 13.592 1.00 89.94 183 HIS A N 1
ATOM 1471 C CA . HIS A 1 183 ? -4.520 -5.093 14.830 1.00 89.94 183 HIS A CA 1
ATOM 1472 C C . HIS A 1 183 ? -5.567 -6.168 15.145 1.00 89.94 183 HIS A C 1
ATOM 1474 O O . HIS A 1 183 ? -6.241 -6.686 14.254 1.00 89.94 183 HIS A O 1
ATOM 1480 N N . ASN A 1 184 ? -5.716 -6.480 16.433 1.00 90.75 184 ASN A N 1
ATOM 1481 C CA . ASN A 1 184 ? -6.893 -7.188 16.936 1.00 90.75 184 ASN A CA 1
ATOM 1482 C C . ASN A 1 184 ? -8.095 -6.234 16.987 1.00 90.75 184 ASN A C 1
ATOM 1484 O O . ASN A 1 184 ? -7.929 -5.013 16.949 1.00 90.75 184 ASN A O 1
ATOM 1488 N N . ASP A 1 185 ? -9.292 -6.795 17.151 1.00 92.69 185 ASP A N 1
ATOM 1489 C CA . ASP A 1 185 ? -10.494 -6.008 17.421 1.00 92.69 185 ASP A CA 1
ATOM 1490 C C . ASP A 1 185 ? -10.296 -5.123 18.665 1.00 92.69 185 ASP A C 1
ATOM 1492 O O . ASP A 1 185 ? -9.887 -5.596 19.730 1.00 92.69 185 ASP A O 1
ATOM 1496 N N . PHE A 1 186 ? -10.642 -3.840 18.550 1.00 92.06 186 PHE A N 1
ATOM 1497 C CA . PHE A 1 186 ? -10.763 -2.961 19.708 1.00 92.06 186 PHE A CA 1
ATOM 1498 C C . PHE A 1 186 ? -12.157 -3.136 20.301 1.00 92.06 186 PHE A C 1
ATOM 1500 O O . PHE A 1 186 ? -13.163 -2.870 19.638 1.00 92.06 186 PHE A O 1
ATOM 1507 N N . VAL A 1 187 ? -12.220 -3.575 21.555 1.00 93.44 187 VAL A N 1
ATOM 1508 C CA . VAL A 1 187 ? -13.485 -3.812 22.255 1.00 93.44 187 VAL A CA 1
ATOM 1509 C C . VAL A 1 187 ? -13.722 -2.689 23.254 1.00 93.44 187 VAL A C 1
ATOM 1511 O O . VAL A 1 187 ? -12.956 -2.518 24.207 1.00 93.44 187 VAL A O 1
ATOM 1514 N N . LEU A 1 188 ? -14.797 -1.932 23.042 1.00 93.25 188 LEU A N 1
ATOM 1515 C CA . LEU A 1 188 ? -15.194 -0.836 23.919 1.00 93.25 188 LEU A CA 1
ATOM 1516 C C . LEU A 1 188 ? -16.585 -1.109 24.491 1.00 93.25 188 LEU A C 1
ATOM 1518 O O . LEU A 1 188 ? -17.494 -1.538 23.782 1.00 93.25 188 LEU A O 1
ATOM 1522 N N . LYS A 1 189 ? -16.773 -0.820 25.774 1.00 92.69 189 LYS A N 1
ATOM 1523 C CA . LYS A 1 189 ? -18.082 -0.848 26.417 1.00 92.69 189 LYS A CA 1
ATOM 1524 C C . LYS A 1 189 ? -18.815 0.466 26.181 1.00 92.69 189 LYS A C 1
ATOM 1526 O O . LYS A 1 189 ? -18.250 1.547 26.343 1.00 92.69 189 LYS A O 1
ATOM 1531 N N . ILE A 1 190 ? -20.093 0.366 25.841 1.00 92.06 190 ILE A N 1
ATOM 1532 C CA . ILE A 1 190 ? -20.990 1.499 25.640 1.00 92.06 190 ILE A CA 1
ATOM 1533 C C . ILE A 1 190 ? -21.555 1.903 27.004 1.00 92.06 190 ILE A C 1
ATOM 1535 O O . ILE A 1 190 ? -22.334 1.169 27.614 1.00 92.06 190 ILE A O 1
ATOM 1539 N N . GLY A 1 191 ? -21.161 3.074 27.501 1.00 89.31 191 GLY A N 1
ATOM 1540 C CA . GLY A 1 191 ? -21.695 3.634 28.737 1.00 89.31 191 GLY A CA 1
ATOM 1541 C C . GLY A 1 191 ? -22.445 4.943 28.517 1.00 89.31 191 GLY A C 1
ATOM 1542 O O . GLY A 1 191 ? -22.576 5.450 27.405 1.00 89.31 191 GLY A O 1
ATOM 1543 N N . LYS A 1 192 ? -22.966 5.504 29.611 1.00 86.12 192 LYS A N 1
ATOM 1544 C CA . LYS A 1 192 ? -23.779 6.731 29.565 1.00 86.12 192 LYS A CA 1
ATOM 1545 C C . LYS A 1 192 ? -22.964 7.982 29.234 1.00 86.12 192 LYS A C 1
ATOM 1547 O O . LYS A 1 192 ? -23.507 8.900 28.631 1.00 86.12 192 LYS A O 1
ATOM 1552 N N . GLU A 1 193 ? -21.696 8.027 29.644 1.00 86.25 193 GLU A N 1
ATOM 1553 C CA . GLU A 1 193 ? -20.814 9.187 29.433 1.00 86.25 193 GLU A CA 1
ATOM 1554 C C . GLU A 1 193 ? -19.948 9.079 28.169 1.00 86.25 193 GLU A C 1
ATOM 1556 O O . GLU A 1 193 ? -19.327 10.062 27.766 1.00 86.25 193 GLU A O 1
ATOM 1561 N N . GLY A 1 194 ? -19.888 7.901 27.543 1.00 90.06 194 GLY A N 1
ATOM 1562 C CA . GLY A 1 194 ? -18.995 7.639 26.420 1.00 90.06 194 GLY A CA 1
ATOM 1563 C C . GLY A 1 194 ? -18.660 6.160 26.253 1.00 90.06 194 GLY A C 1
ATOM 1564 O O . GLY A 1 194 ? -19.391 5.281 26.719 1.00 90.06 194 GLY A O 1
ATOM 1565 N N . LEU A 1 195 ? -17.549 5.907 25.570 1.00 91.94 195 LEU A N 1
ATOM 1566 C CA . LEU A 1 195 ? -16.992 4.575 25.346 1.00 91.94 195 LEU A CA 1
ATOM 1567 C C . LEU A 1 195 ? -15.928 4.269 26.403 1.00 91.94 195 LEU A C 1
ATOM 1569 O O . LEU A 1 195 ? -15.184 5.161 26.790 1.00 91.94 195 LEU A O 1
ATOM 1573 N N . TYR A 1 196 ? -15.826 3.021 26.845 1.00 91.00 196 TYR A N 1
ATOM 1574 C CA . TYR A 1 196 ? -14.847 2.595 27.851 1.00 91.00 196 TYR A CA 1
ATOM 1575 C C . TYR A 1 196 ? -13.998 1.462 27.287 1.00 91.00 196 TYR A C 1
ATOM 1577 O O . TYR A 1 196 ? -14.547 0.464 26.819 1.00 91.00 196 TYR A O 1
ATOM 1585 N N . ALA A 1 197 ? -12.673 1.596 27.324 1.00 87.12 197 ALA A N 1
ATOM 1586 C CA . ALA A 1 197 ? -11.778 0.533 26.881 1.00 87.12 197 ALA A CA 1
ATOM 1587 C C . ALA A 1 197 ? -11.885 -0.677 27.819 1.00 87.12 197 ALA A C 1
ATOM 1589 O O . ALA A 1 197 ? -11.653 -0.564 29.021 1.00 87.12 197 ALA A O 1
ATOM 1590 N N . VAL A 1 198 ? -12.233 -1.849 27.277 1.00 84.50 198 VAL A N 1
ATOM 1591 C CA . VAL A 1 198 ? -12.367 -3.074 28.087 1.00 84.50 198 VAL A CA 1
ATOM 1592 C C . VAL A 1 198 ? -10.997 -3.606 28.522 1.00 84.50 198 VAL A C 1
ATOM 1594 O O . VAL A 1 198 ? -10.872 -4.179 29.603 1.00 84.50 198 VAL A O 1
ATOM 1597 N N . SER A 1 199 ? -9.966 -3.397 27.700 1.00 73.12 199 SER A N 1
ATOM 1598 C CA . SER A 1 199 ? -8.597 -3.871 27.937 1.00 73.12 199 SER A CA 1
ATOM 1599 C C . SER A 1 199 ? -7.888 -3.167 29.091 1.00 73.12 199 SER A C 1
ATOM 1601 O O . SER A 1 199 ? -7.075 -3.786 29.773 1.00 73.12 199 SER A O 1
ATOM 1603 N N . ASP A 1 200 ? -8.204 -1.895 29.325 1.00 67.06 200 ASP A N 1
ATOM 1604 C CA . ASP A 1 200 ? -7.342 -1.023 30.128 1.00 67.06 200 ASP A CA 1
ATOM 1605 C C . ASP A 1 200 ? -7.765 -0.976 31.602 1.00 67.06 200 ASP A C 1
ATOM 1607 O O . ASP A 1 200 ? -7.107 -0.323 32.408 1.00 67.06 200 ASP A O 1
ATOM 1611 N N . GLN A 1 201 ? -8.879 -1.637 31.959 1.00 63.25 201 GLN A N 1
ATOM 1612 C CA . GLN A 1 201 ? -9.554 -1.520 33.267 1.00 63.25 201 GLN A CA 1
ATOM 1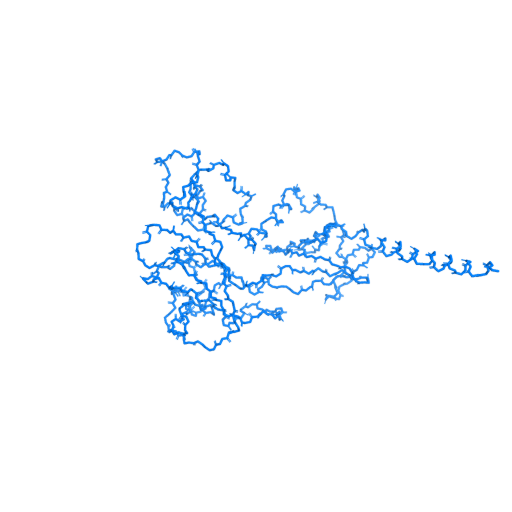613 C C . GLN A 1 201 ? -9.742 -0.059 33.722 1.00 63.25 201 GLN A C 1
ATOM 1615 O O . GLN A 1 201 ? -9.896 0.218 34.910 1.00 63.25 201 GLN A O 1
ATOM 1620 N N . SER A 1 202 ? -9.705 0.880 32.775 1.00 66.94 202 SER A N 1
ATOM 1621 C CA . SER A 1 202 ? -9.853 2.300 33.029 1.00 66.94 202 SER A CA 1
ATOM 1622 C C . SER A 1 202 ? -11.334 2.628 33.122 1.00 66.94 202 SER A C 1
ATOM 1624 O O . SER A 1 202 ? -12.108 2.345 32.206 1.00 66.94 202 SER A O 1
ATOM 1626 N N . ASP A 1 203 ? -11.716 3.268 34.223 1.00 76.44 203 ASP A N 1
ATOM 1627 C CA . ASP A 1 203 ? -13.052 3.832 34.400 1.00 76.44 203 ASP A CA 1
ATOM 1628 C C . ASP A 1 203 ? -13.194 5.205 3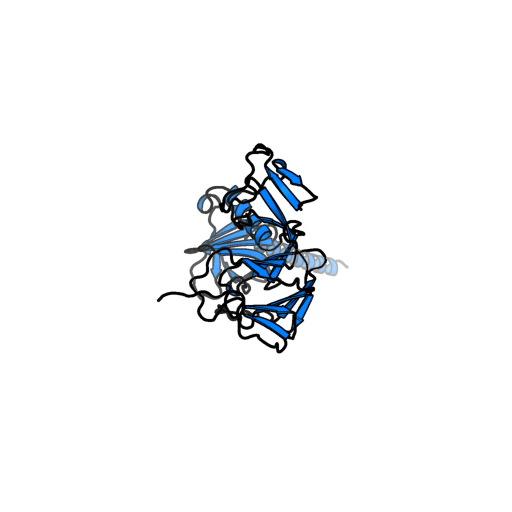3.715 1.00 76.44 203 ASP A C 1
ATOM 1630 O O . ASP A 1 203 ? -14.236 5.855 33.829 1.00 76.44 203 ASP A O 1
ATOM 1634 N N . GLU A 1 204 ? -12.166 5.680 33.002 1.00 86.06 204 GLU A N 1
ATOM 1635 C CA . GLU A 1 204 ? -12.239 6.940 32.268 1.00 86.06 204 GLU A CA 1
ATOM 1636 C C . GLU A 1 204 ? -12.973 6.756 30.930 1.00 86.06 204 GLU A C 1
ATOM 1638 O O . GLU A 1 204 ? -12.525 5.989 30.073 1.00 86.06 204 GLU A O 1
ATOM 1643 N N . PRO A 1 205 ? -14.094 7.468 30.701 1.00 88.25 205 PRO A N 1
ATOM 1644 C CA . PRO A 1 205 ? -14.778 7.407 29.421 1.00 88.25 205 PRO A CA 1
ATOM 1645 C C . PRO A 1 205 ? -14.005 8.172 28.347 1.00 88.25 205 PRO A C 1
ATOM 1647 O O . PRO A 1 205 ? -13.647 9.341 28.520 1.00 88.25 205 PRO A O 1
ATOM 1650 N N . ILE A 1 206 ? -13.895 7.557 27.176 1.00 90.94 206 ILE A N 1
ATOM 1651 C CA . ILE A 1 206 ? -13.644 8.233 25.908 1.00 90.94 206 ILE A CA 1
ATOM 1652 C C . ILE A 1 206 ? -14.930 8.992 25.569 1.00 90.94 206 ILE A C 1
ATOM 1654 O O . ILE A 1 206 ? -15.941 8.410 25.155 1.00 90.94 206 ILE A O 1
ATOM 1658 N N . ARG A 1 207 ? -14.923 10.299 25.831 1.00 90.19 207 ARG A N 1
ATOM 1659 C CA . ARG A 1 207 ? -16.113 11.143 25.700 1.00 90.19 207 ARG A CA 1
ATOM 1660 C C . ARG A 1 207 ? -16.334 11.540 24.251 1.00 90.19 207 ARG A C 1
ATOM 1662 O O . ARG A 1 207 ? -15.389 11.734 23.486 1.00 90.19 207 ARG A O 1
ATOM 1669 N N . LYS A 1 208 ? -17.607 11.678 23.894 1.00 89.81 208 LYS A N 1
ATOM 1670 C CA . LYS A 1 208 ? -18.006 12.216 22.597 1.00 89.81 208 LYS A CA 1
ATOM 1671 C C . LYS A 1 208 ? -17.560 13.679 22.507 1.00 89.81 208 LYS A C 1
ATOM 1673 O O . LYS A 1 208 ? -17.774 14.437 23.450 1.00 89.81 208 LYS A O 1
ATOM 1678 N N . SER A 1 209 ? -16.960 14.051 21.389 1.00 85.06 209 SER A N 1
ATOM 1679 C CA . SER A 1 209 ? -16.545 15.410 21.040 1.00 85.06 209 SER A CA 1
ATOM 1680 C C . SER A 1 209 ? -17.204 15.813 19.716 1.00 85.06 209 SER A C 1
ATOM 1682 O O . SER A 1 209 ? -17.824 14.982 19.035 1.00 85.06 209 SER A O 1
ATOM 1684 N N . THR A 1 210 ? -17.154 17.098 19.375 1.00 77.81 210 THR A N 1
ATOM 1685 C CA . THR A 1 210 ? -17.632 17.577 18.075 1.00 77.81 210 THR A CA 1
ATOM 1686 C C . THR A 1 210 ? -16.564 17.379 17.000 1.00 77.81 210 THR A C 1
ATOM 1688 O O . THR A 1 210 ? -15.374 17.267 17.287 1.00 77.81 210 THR A O 1
ATOM 1691 N N . LYS A 1 211 ? -16.977 17.294 15.729 1.00 70.94 211 LYS A N 1
ATOM 1692 C CA . LYS A 1 211 ? -16.015 17.150 14.625 1.00 70.94 211 LYS A CA 1
ATOM 1693 C C . LYS A 1 211 ? -15.134 18.388 14.514 1.00 70.94 211 LYS A C 1
ATOM 1695 O O . LYS A 1 211 ? -13.958 18.256 14.227 1.00 70.94 211 LYS A O 1
ATOM 1700 N N . GLU A 1 212 ? -15.713 19.553 14.769 1.00 69.56 212 GLU A N 1
ATOM 1701 C CA . GLU A 1 212 ? -15.087 20.867 14.677 1.00 69.56 212 GLU A CA 1
ATOM 1702 C C . GLU A 1 212 ? -14.072 21.122 15.807 1.00 69.56 212 GLU A C 1
ATOM 1704 O O . GLU A 1 212 ? -13.163 21.930 15.640 1.00 69.56 212 GLU A O 1
ATOM 1709 N N . GLU A 1 213 ? -14.213 20.437 16.948 1.00 68.06 213 GLU A N 1
ATOM 1710 C CA . GLU A 1 213 ? -13.237 20.460 18.050 1.00 68.06 213 GLU A CA 1
ATOM 1711 C C . GLU A 1 213 ? -11.970 19.655 17.737 1.00 68.06 213 GLU A C 1
ATOM 1713 O O . GLU A 1 213 ? -10.891 20.014 18.208 1.00 68.06 213 GLU A O 1
ATOM 1718 N N . GLU A 1 214 ? -12.093 18.574 16.960 1.00 70.06 214 GLU A N 1
ATOM 1719 C CA . GLU A 1 214 ? -10.986 17.644 16.692 1.00 70.06 214 GLU A CA 1
ATOM 1720 C C . GLU A 1 214 ? -10.376 17.800 15.300 1.00 70.06 214 GLU A C 1
ATOM 1722 O O . GLU A 1 214 ? -9.188 17.550 15.119 1.00 70.06 214 GLU A O 1
ATOM 1727 N N . PHE A 1 215 ? -11.167 18.233 14.320 1.00 71.00 215 PHE A N 1
ATOM 1728 C CA . PHE A 1 215 ? -10.747 18.370 12.933 1.00 71.00 215 PHE A CA 1
ATOM 1729 C C . PHE A 1 215 ? -11.041 19.781 12.455 1.00 71.00 215 PHE A C 1
ATOM 1731 O O . PHE A 1 215 ? -12.183 20.245 12.448 1.00 71.00 215 PHE A O 1
ATOM 1738 N N . SER A 1 216 ? -9.981 20.463 12.030 1.00 63.59 216 SER A N 1
ATOM 1739 C CA . SER A 1 216 ? -10.052 21.854 11.588 1.00 63.59 216 SER A CA 1
ATOM 1740 C C . SER A 1 216 ? -10.894 22.018 10.315 1.00 63.59 216 SER A C 1
ATOM 1742 O O . SER A 1 216 ? -11.504 23.068 10.102 1.00 63.59 216 SER A O 1
ATOM 1744 N N . MET A 1 217 ? -10.960 20.972 9.480 1.00 62.50 217 MET A N 1
ATOM 1745 C CA . MET A 1 217 ? -11.709 20.943 8.225 1.00 62.50 217 MET A CA 1
ATOM 1746 C C . MET A 1 217 ? -12.269 19.538 7.958 1.00 62.50 217 MET A C 1
ATOM 1748 O O . MET A 1 217 ? -11.554 18.547 8.045 1.00 62.50 217 MET A O 1
ATOM 1752 N N . LEU A 1 218 ? -13.540 19.434 7.551 1.00 70.94 218 LEU A N 1
ATOM 1753 C CA . LEU A 1 218 ? -14.159 18.153 7.157 1.00 70.94 218 LEU A CA 1
ATOM 1754 C C . LEU A 1 218 ? -13.419 17.449 6.004 1.00 70.94 218 LEU A C 1
ATOM 1756 O O . LEU A 1 218 ? -13.462 16.223 5.908 1.00 70.94 218 LEU A O 1
ATOM 1760 N N . GLU A 1 219 ? -12.738 18.215 5.152 1.00 75.56 219 GLU A N 1
ATOM 1761 C CA . GLU A 1 219 ? -11.915 17.684 4.060 1.00 75.56 219 GLU A CA 1
ATOM 1762 C C . GLU A 1 219 ? -10.701 16.894 4.570 1.00 75.56 219 GLU A C 1
ATOM 1764 O O . GLU A 1 219 ? -10.308 15.929 3.927 1.00 75.56 219 GLU A O 1
ATOM 1769 N N . GLU A 1 220 ? -10.162 17.215 5.751 1.00 78.94 220 GLU A N 1
ATOM 1770 C CA . GLU A 1 220 ? -9.043 16.483 6.363 1.00 78.94 220 GLU A CA 1
ATOM 1771 C C . GLU A 1 220 ? -9.445 15.042 6.708 1.00 78.94 220 GLU A C 1
ATOM 1773 O O . GLU A 1 220 ? -8.743 14.090 6.381 1.00 78.94 220 GLU A O 1
ATOM 1778 N N . LEU A 1 221 ? -10.633 14.857 7.291 1.00 80.19 221 LEU A N 1
ATOM 1779 C CA . LEU A 1 221 ? -11.170 13.526 7.586 1.00 80.19 221 LEU A CA 1
ATOM 1780 C C . LEU A 1 221 ? -11.420 12.704 6.324 1.00 80.19 221 LEU A C 1
ATOM 1782 O O . LEU A 1 221 ? -11.152 11.505 6.303 1.00 80.19 221 LEU A O 1
ATOM 1786 N N . LYS A 1 222 ? -11.957 13.343 5.282 1.00 82.50 222 LYS A N 1
ATOM 1787 C CA . LYS A 1 222 ? -12.183 12.692 3.991 1.00 82.50 222 LYS A CA 1
ATOM 1788 C C . LYS A 1 222 ? -10.855 12.286 3.359 1.00 82.50 222 LYS A C 1
ATOM 1790 O O . LYS A 1 222 ? -10.739 11.179 2.847 1.00 82.50 222 LYS A O 1
ATOM 1795 N N . PHE A 1 223 ? -9.864 13.164 3.436 1.00 80.38 223 PHE A N 1
ATOM 1796 C CA . PHE A 1 223 ? -8.526 12.903 2.950 1.00 80.38 223 PHE A CA 1
ATOM 1797 C C . PHE A 1 223 ? -7.880 11.709 3.669 1.00 80.38 223 PHE A C 1
ATOM 1799 O O . PHE A 1 223 ? -7.407 10.797 2.995 1.00 80.38 223 PHE A O 1
ATOM 1806 N N . LEU A 1 224 ? -7.925 11.674 5.007 1.00 82.75 224 LEU A N 1
ATOM 1807 C CA . LEU A 1 224 ? -7.411 10.553 5.804 1.00 82.75 224 LEU A CA 1
ATOM 1808 C C . LEU A 1 224 ? -8.132 9.242 5.461 1.00 82.75 224 LEU A C 1
ATOM 1810 O O . LEU A 1 224 ? -7.495 8.214 5.262 1.00 82.75 224 LEU A O 1
ATOM 1814 N N . ASP A 1 225 ? -9.460 9.267 5.329 1.00 82.75 225 ASP A N 1
ATOM 1815 C CA . ASP A 1 225 ? -10.221 8.073 4.940 1.00 82.75 225 ASP A CA 1
ATOM 1816 C C . ASP A 1 225 ? -9.774 7.512 3.579 1.00 82.75 225 ASP A C 1
ATOM 1818 O O . ASP A 1 225 ? -9.696 6.293 3.408 1.00 82.75 225 ASP A O 1
ATOM 1822 N N . GLN A 1 226 ? -9.461 8.401 2.631 1.00 82.38 226 GLN A N 1
ATOM 1823 C CA . GLN A 1 226 ? -9.015 8.049 1.284 1.00 82.38 226 GLN A CA 1
ATOM 1824 C C . GLN A 1 226 ? -7.530 7.669 1.217 1.00 82.38 226 GLN A C 1
ATOM 1826 O O . GLN A 1 226 ? -7.168 6.840 0.384 1.00 82.38 226 GLN A O 1
ATOM 1831 N N . SER A 1 227 ? -6.661 8.253 2.051 1.00 79.56 227 SER A N 1
ATOM 1832 C CA . SER A 1 227 ? -5.230 7.921 2.058 1.00 79.56 227 SER A CA 1
ATOM 1833 C C . SER A 1 227 ? -4.998 6.477 2.479 1.00 79.56 227 SER A C 1
ATOM 1835 O O . SER A 1 227 ? -4.178 5.796 1.869 1.00 79.56 227 SER A O 1
ATOM 1837 N N . PHE A 1 228 ? -5.797 5.970 3.424 1.00 81.94 228 PHE A N 1
ATOM 1838 C CA . PHE A 1 228 ? -5.797 4.551 3.774 1.00 81.94 228 PHE A CA 1
ATOM 1839 C C . PHE A 1 228 ? -6.084 3.676 2.545 1.00 81.94 228 PHE A C 1
ATOM 1841 O O . PHE A 1 228 ? -5.309 2.780 2.220 1.00 81.94 228 PHE A O 1
ATOM 1848 N N . ASP A 1 229 ? -7.161 3.960 1.811 1.00 82.31 229 ASP A N 1
ATOM 1849 C CA . ASP A 1 229 ? -7.540 3.142 0.654 1.00 82.31 229 ASP A CA 1
ATOM 1850 C C . ASP A 1 229 ? -6.479 3.206 -0.460 1.00 82.31 229 ASP A C 1
ATOM 1852 O O . ASP A 1 229 ? -6.194 2.198 -1.101 1.00 82.31 229 ASP A O 1
ATOM 1856 N N . ARG A 1 230 ? -5.822 4.356 -0.664 1.00 80.12 230 ARG A N 1
ATOM 1857 C CA . ARG A 1 230 ? -4.697 4.467 -1.615 1.00 80.12 230 ARG A CA 1
ATOM 1858 C C . ARG A 1 230 ? -3.468 3.678 -1.162 1.00 80.12 230 ARG A C 1
ATOM 1860 O O . ARG A 1 230 ? -2.810 3.042 -1.981 1.00 80.12 230 ARG A O 1
ATOM 1867 N N . ALA A 1 231 ? -3.171 3.678 0.134 1.00 77.94 231 ALA A N 1
ATOM 1868 C CA . ALA A 1 231 ? -2.022 2.962 0.670 1.00 77.94 231 ALA A CA 1
ATOM 1869 C C . ALA A 1 231 ? -2.190 1.430 0.609 1.00 77.94 231 ALA A C 1
ATOM 1871 O O . ALA A 1 231 ? -1.193 0.735 0.377 1.00 77.94 231 ALA A O 1
ATOM 1872 N N . PHE A 1 232 ? -3.419 0.922 0.796 1.00 76.75 232 PHE A N 1
ATOM 1873 C CA . PHE A 1 232 ? -3.701 -0.508 1.005 1.00 76.75 232 PHE A CA 1
ATOM 1874 C C . PHE A 1 232 ? -4.535 -1.195 -0.095 1.00 76.75 232 PHE A C 1
ATOM 1876 O O . PHE A 1 232 ? -4.401 -2.403 -0.272 1.00 76.75 232 PHE A O 1
ATOM 1883 N N . ASP A 1 233 ? -5.357 -0.469 -0.862 1.00 78.88 233 ASP A N 1
ATOM 1884 C CA . ASP A 1 233 ? -6.301 -1.034 -1.848 1.00 78.88 233 ASP A CA 1
ATOM 1885 C C . ASP A 1 233 ? -6.120 -0.487 -3.273 1.00 78.88 233 ASP A C 1
ATOM 1887 O O . ASP A 1 233 ? -7.024 -0.579 -4.106 1.00 78.88 233 ASP A O 1
ATOM 1891 N N . ALA A 1 23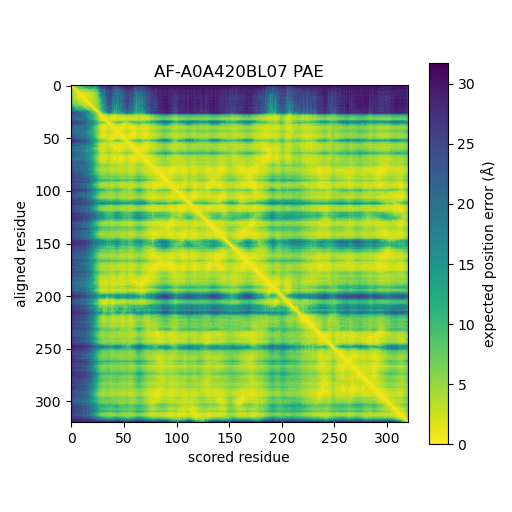4 ? -4.967 0.103 -3.582 1.00 86.62 234 ALA A N 1
ATOM 1892 C CA . ALA A 1 234 ? -4.745 0.690 -4.894 1.00 86.62 234 ALA A CA 1
ATOM 1893 C C . ALA A 1 234 ? -4.561 -0.371 -5.996 1.00 86.62 234 ALA A C 1
ATOM 1895 O O . ALA A 1 234 ? -3.673 -1.221 -5.933 1.00 86.62 234 ALA A O 1
ATOM 1896 N N . ASP A 1 235 ? -5.338 -0.247 -7.075 1.00 91.50 235 ASP A N 1
ATOM 1897 C CA . ASP A 1 235 ? -5.141 -1.026 -8.308 1.00 91.50 235 ASP A CA 1
ATOM 1898 C C . ASP A 1 235 ? -3.858 -0.618 -9.055 1.00 91.50 235 ASP A C 1
ATOM 1900 O O . ASP A 1 235 ? -3.317 -1.379 -9.859 1.00 91.50 235 ASP A O 1
ATOM 1904 N N . PHE A 1 236 ? -3.364 0.599 -8.821 1.00 92.94 236 PHE A N 1
ATOM 1905 C CA . PHE A 1 236 ? -2.124 1.109 -9.395 1.00 92.94 236 PHE A CA 1
ATOM 1906 C C . PHE A 1 236 ? -1.516 2.207 -8.519 1.00 92.94 236 PHE A C 1
ATOM 1908 O O . PHE A 1 236 ? -2.232 2.901 -7.803 1.00 92.94 236 PHE A O 1
ATOM 1915 N N . LYS A 1 237 ? -0.207 2.432 -8.657 1.00 93.06 237 LYS A N 1
ATOM 1916 C CA . LYS A 1 237 ? 0.497 3.580 -8.067 1.00 93.06 237 LYS A CA 1
ATOM 1917 C C . LYS A 1 237 ? 0.989 4.551 -9.131 1.00 93.06 237 LYS A C 1
ATOM 1919 O O . LYS A 1 237 ? 1.411 4.135 -10.217 1.00 93.06 237 LYS A O 1
ATOM 1924 N N . LEU A 1 238 ? 0.950 5.841 -8.804 1.00 94.00 238 LEU A N 1
ATOM 1925 C CA . LEU A 1 238 ? 1.565 6.915 -9.583 1.00 94.00 238 LEU A CA 1
ATOM 1926 C C . LEU A 1 238 ? 2.875 7.303 -8.918 1.00 94.00 238 LEU A C 1
ATOM 1928 O O . LEU A 1 238 ? 2.897 7.720 -7.766 1.00 94.00 238 LEU A O 1
ATOM 1932 N N . VAL A 1 239 ? 3.973 7.126 -9.642 1.00 94.62 239 VAL A N 1
ATOM 1933 C CA . VAL A 1 239 ? 5.303 7.184 -9.041 1.00 94.62 239 VAL A CA 1
ATOM 1934 C C . VAL A 1 239 ? 6.199 8.100 -9.847 1.00 94.62 239 VAL A C 1
ATOM 1936 O O . VAL A 1 239 ? 6.355 7.906 -11.053 1.00 94.62 239 VAL A O 1
ATOM 1939 N N . ASN A 1 240 ? 6.797 9.099 -9.206 1.00 94.62 240 ASN A N 1
ATOM 1940 C CA . ASN A 1 240 ? 7.800 9.928 -9.867 1.00 94.62 240 ASN A CA 1
ATOM 1941 C C . ASN A 1 240 ? 9.185 9.256 -9.825 1.00 94.62 240 ASN A C 1
ATOM 1943 O O . ASN A 1 240 ? 9.383 8.187 -9.248 1.00 94.62 240 ASN A O 1
ATOM 1947 N N . ASN A 1 241 ? 10.171 9.855 -10.481 1.00 92.19 241 ASN A N 1
ATOM 1948 C CA . ASN A 1 241 ? 11.528 9.304 -10.525 1.00 92.19 241 ASN A CA 1
ATOM 1949 C C . ASN A 1 241 ? 12.267 9.370 -9.170 1.00 92.19 241 ASN A C 1
ATOM 1951 O O . ASN A 1 241 ? 13.236 8.635 -8.982 1.00 92.19 241 ASN A O 1
ATOM 1955 N N . GLY A 1 242 ? 11.798 10.201 -8.232 1.00 92.62 242 GLY A N 1
ATOM 1956 C CA . GLY A 1 242 ? 12.218 10.211 -6.828 1.00 92.62 242 GLY A CA 1
ATOM 1957 C C . GLY A 1 242 ? 11.555 9.124 -5.968 1.00 92.62 242 GLY A C 1
ATOM 1958 O O . GLY A 1 242 ? 11.803 9.076 -4.769 1.00 92.62 242 GLY A O 1
ATOM 1959 N N . TYR A 1 243 ? 10.740 8.244 -6.568 1.00 92.81 243 TYR A N 1
ATOM 1960 C CA . TYR A 1 243 ? 9.979 7.177 -5.903 1.00 92.81 243 TYR A CA 1
ATOM 1961 C C . TYR A 1 243 ? 8.958 7.662 -4.867 1.00 92.81 243 TYR A C 1
ATOM 1963 O O . TYR A 1 243 ? 8.557 6.901 -3.988 1.00 92.81 243 TYR A O 1
ATOM 1971 N N . ASN A 1 244 ? 8.473 8.895 -5.008 1.00 92.06 244 ASN A N 1
ATOM 1972 C CA . ASN A 1 244 ? 7.259 9.319 -4.324 1.00 92.06 244 ASN A CA 1
ATOM 1973 C C . ASN A 1 244 ? 6.060 8.598 -4.960 1.00 92.06 244 ASN A C 1
ATOM 1975 O O . ASN A 1 244 ? 5.846 8.719 -6.169 1.00 92.06 244 ASN A O 1
ATOM 1979 N N . THR A 1 245 ? 5.304 7.831 -4.170 1.00 89.69 245 THR A N 1
ATOM 1980 C CA . THR A 1 245 ? 4.093 7.116 -4.610 1.00 89.69 245 THR A CA 1
ATOM 1981 C C . THR A 1 245 ? 2.814 7.938 -4.481 1.00 89.69 245 THR A C 1
ATOM 1983 O O . THR A 1 245 ? 1.767 7.491 -4.938 1.00 89.69 245 THR A O 1
ATOM 1986 N N . HIS A 1 246 ? 2.906 9.146 -3.915 1.00 85.38 246 HIS A N 1
ATOM 1987 C CA . HIS A 1 246 ? 1.807 10.092 -3.712 1.00 85.38 246 HIS A CA 1
ATOM 1988 C C . HIS A 1 246 ? 0.688 9.553 -2.798 1.00 85.38 246 HIS A C 1
ATOM 1990 O O . HIS A 1 246 ? -0.415 10.096 -2.776 1.00 85.38 246 HIS A O 1
ATOM 1996 N N . ASP A 1 247 ? 0.968 8.499 -2.022 1.00 76.31 247 ASP A N 1
ATOM 1997 C CA . ASP A 1 247 ? -0.006 7.893 -1.105 1.00 76.31 247 ASP A CA 1
ATOM 1998 C C . ASP A 1 247 ? -0.288 8.819 0.100 1.00 76.31 247 ASP A C 1
ATOM 2000 O O . ASP A 1 247 ? -1.440 8.955 0.525 1.00 76.31 247 ASP A O 1
ATOM 2004 N N . ASP A 1 248 ? 0.748 9.540 0.551 1.00 66.38 248 ASP A N 1
ATOM 2005 C CA . ASP A 1 248 ? 0.758 10.397 1.750 1.00 66.38 248 ASP A CA 1
ATOM 2006 C C . ASP A 1 248 ? 0.684 11.909 1.443 1.00 66.38 248 ASP A C 1
ATOM 2008 O O . ASP A 1 248 ? 0.985 12.742 2.299 1.00 66.38 248 ASP A O 1
ATOM 2012 N N . MET A 1 249 ? 0.333 12.298 0.212 1.00 67.69 249 MET A N 1
ATOM 2013 C CA . MET A 1 249 ? 0.258 13.714 -0.181 1.00 67.69 249 MET A CA 1
ATOM 2014 C C . MET A 1 249 ? -1.046 14.361 0.236 1.00 67.69 249 MET A C 1
ATOM 2016 O O . MET A 1 249 ? -2.080 13.741 0.083 1.00 67.69 249 MET A O 1
ATOM 2020 N N . ASP A 1 250 ? -1.008 15.630 0.641 1.00 63.34 250 ASP A N 1
ATOM 2021 C CA . ASP A 1 250 ? -2.149 16.442 1.089 1.00 63.34 250 ASP A CA 1
ATOM 2022 C C . ASP A 1 250 ? -3.281 16.600 0.059 1.00 63.34 250 ASP A C 1
ATOM 2024 O O . ASP A 1 250 ? -4.386 17.019 0.413 1.00 63.34 250 ASP A O 1
ATOM 2028 N N . GLN A 1 251 ? -3.026 16.260 -1.207 1.00 68.00 251 GLN A N 1
ATOM 2029 C CA . GLN A 1 251 ? -4.001 16.293 -2.289 1.00 68.00 251 GLN A CA 1
ATOM 2030 C C . GLN A 1 251 ? -3.861 15.087 -3.218 1.00 68.00 251 GLN A C 1
ATOM 2032 O O . GLN A 1 251 ? -2.774 14.563 -3.456 1.00 68.00 251 GLN A O 1
ATOM 2037 N N . GLU A 1 252 ? -4.993 14.662 -3.776 1.00 76.38 252 GLU A N 1
ATOM 2038 C CA . GLU A 1 252 ? -5.031 13.631 -4.809 1.00 76.38 252 GLU A CA 1
ATOM 2039 C C . GLU A 1 252 ? -4.499 14.178 -6.142 1.00 76.38 252 GLU A C 1
ATOM 2041 O O . GLU A 1 252 ? -4.768 15.320 -6.521 1.00 76.38 252 GLU A O 1
ATOM 2046 N N . ILE A 1 253 ? -3.775 13.347 -6.895 1.00 85.94 253 ILE A N 1
ATOM 2047 C CA . ILE A 1 253 ? -3.318 13.712 -8.237 1.00 85.94 253 ILE A CA 1
ATOM 2048 C C . ILE A 1 253 ? -4.502 13.765 -9.208 1.00 85.94 253 ILE A C 1
ATOM 2050 O O . ILE A 1 253 ? -5.074 12.745 -9.600 1.00 85.94 253 ILE A O 1
ATOM 2054 N N . GLU A 1 254 ? -4.814 14.965 -9.695 1.00 89.19 254 GLU A N 1
ATOM 2055 C CA . GLU A 1 254 ? -5.818 15.168 -10.737 1.00 89.19 254 GLU A CA 1
ATOM 2056 C C . GLU A 1 254 ? -5.303 14.713 -12.115 1.00 89.19 254 GLU A C 1
ATOM 2058 O O . GLU A 1 254 ? -4.763 15.494 -12.902 1.00 89.19 254 GLU A O 1
ATOM 2063 N N . LEU A 1 255 ? -5.527 13.443 -12.468 1.00 91.50 255 LEU A N 1
ATOM 2064 C CA . LEU A 1 255 ? -5.102 12.875 -13.760 1.00 91.50 255 LEU A CA 1
ATOM 2065 C C . LEU A 1 255 ? -5.642 13.631 -14.992 1.00 91.50 255 LEU A C 1
ATOM 2067 O O . LEU A 1 255 ? -5.051 13.554 -16.070 1.00 91.50 255 LEU A O 1
ATOM 2071 N N . ALA A 1 256 ? -6.724 14.407 -14.854 1.00 94.25 256 ALA A N 1
ATOM 2072 C CA . ALA A 1 256 ? -7.241 15.275 -15.915 1.00 94.25 256 ALA A CA 1
ATOM 2073 C C . ALA A 1 256 ? -6.230 16.353 -16.366 1.00 94.25 256 ALA A C 1
ATOM 2075 O O . ALA A 1 256 ? -6.258 16.771 -17.531 1.00 94.25 256 ALA A O 1
ATOM 2076 N N . ALA A 1 257 ? -5.310 16.756 -15.481 1.00 95.50 257 ALA A N 1
ATOM 2077 C CA . ALA A 1 257 ? -4.219 17.683 -15.772 1.00 95.50 257 ALA A CA 1
ATOM 2078 C C . ALA A 1 257 ? -3.068 17.042 -16.572 1.00 95.50 257 ALA A C 1
ATOM 2080 O O . ALA A 1 257 ? -2.158 17.745 -17.015 1.00 95.50 257 ALA A O 1
ATOM 2081 N N . TYR A 1 258 ? -3.112 15.728 -16.818 1.00 97.00 258 TYR A N 1
ATOM 2082 C CA . TYR A 1 258 ? -2.035 14.977 -17.456 1.00 97.00 258 TYR A CA 1
ATOM 2083 C C . TYR A 1 258 ? -2.433 14.413 -18.827 1.00 97.00 258 TYR A C 1
ATOM 2085 O O . TYR A 1 258 ? -3.598 14.128 -19.120 1.00 97.00 258 TYR A O 1
ATOM 2093 N N . SER A 1 259 ? -1.463 14.251 -19.723 1.00 96.44 259 SER A N 1
ATOM 2094 C CA . SER A 1 259 ? -1.588 13.421 -20.925 1.00 96.44 259 SER A CA 1
ATOM 2095 C C . SER A 1 259 ? -0.949 12.054 -20.682 1.00 96.44 259 SER A C 1
ATOM 2097 O O . SER A 1 259 ? 0.133 11.960 -20.110 1.00 96.44 259 SER A O 1
ATOM 2099 N N . TYR A 1 260 ? -1.625 10.984 -21.097 1.00 95.81 260 TYR A N 1
ATOM 2100 C CA . TYR A 1 260 ? -1.126 9.621 -20.920 1.00 95.81 260 TYR A CA 1
ATOM 2101 C C . TYR A 1 260 ? -0.340 9.156 -22.154 1.00 95.81 260 TYR A C 1
ATOM 2103 O O . TYR A 1 260 ? -0.868 9.144 -23.268 1.00 95.81 260 TYR A O 1
ATOM 2111 N N . ASP A 1 261 ? 0.913 8.753 -21.951 1.00 93.25 261 ASP A N 1
ATOM 2112 C CA . ASP A 1 261 ? 1.756 8.076 -22.939 1.00 93.25 261 ASP A CA 1
ATOM 2113 C C . ASP A 1 261 ? 1.668 6.561 -22.706 1.00 93.25 261 ASP A C 1
ATOM 2115 O O . ASP A 1 261 ? 2.384 5.994 -21.877 1.00 93.25 261 ASP A O 1
ATOM 2119 N N . ALA A 1 262 ? 0.788 5.895 -23.458 1.00 90.25 262 ALA A N 1
ATOM 2120 C CA . ALA A 1 262 ? 0.591 4.447 -23.369 1.00 90.25 262 ALA A CA 1
ATOM 2121 C C . ALA A 1 262 ? 1.833 3.640 -23.790 1.00 90.25 262 ALA A C 1
ATOM 2123 O O . ALA A 1 262 ? 2.057 2.544 -23.281 1.00 90.25 262 ALA A O 1
ATOM 2124 N N . GLY A 1 263 ? 2.667 4.176 -24.691 1.00 87.12 263 GLY A N 1
ATOM 2125 C CA . GLY A 1 263 ? 3.878 3.494 -25.158 1.00 87.12 263 GLY A CA 1
ATOM 2126 C C . GLY A 1 263 ? 4.956 3.407 -24.078 1.00 87.12 263 GLY A C 1
ATOM 2127 O O . GLY A 1 263 ? 5.766 2.478 -24.073 1.00 87.12 263 GLY A O 1
ATOM 2128 N N . LYS A 1 264 ? 4.949 4.361 -23.145 1.00 87.44 264 LYS A N 1
ATOM 2129 C CA . LYS A 1 264 ? 5.841 4.376 -21.985 1.00 87.44 264 LYS A CA 1
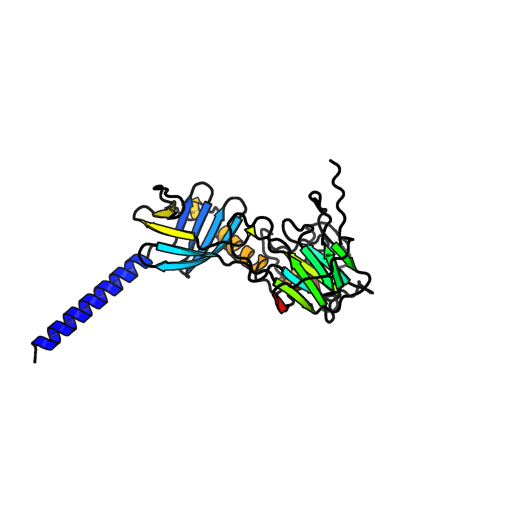ATOM 2130 C C . LYS A 1 264 ? 5.135 4.036 -20.677 1.00 87.44 264 LYS A C 1
ATOM 2132 O O . LYS A 1 264 ? 5.829 3.866 -19.688 1.00 87.44 264 LYS A O 1
ATOM 2137 N N . ASN A 1 265 ? 3.809 3.935 -20.635 1.00 90.25 265 ASN A N 1
ATOM 2138 C CA . ASN A 1 265 ? 3.011 3.807 -19.412 1.00 90.25 265 ASN A CA 1
ATOM 2139 C C . ASN A 1 265 ? 3.337 4.902 -18.371 1.00 90.25 265 ASN A C 1
ATOM 2141 O O . ASN A 1 265 ? 3.761 4.607 -17.250 1.00 90.25 265 ASN A O 1
ATOM 2145 N N . LEU A 1 266 ? 3.237 6.172 -18.776 1.00 94.06 266 LEU A N 1
ATOM 2146 C CA . LEU A 1 266 ? 3.446 7.332 -17.901 1.00 94.06 266 LEU A CA 1
ATOM 2147 C C . LEU A 1 266 ? 2.479 8.476 -18.228 1.00 94.06 266 LEU A C 1
ATOM 2149 O O . LEU A 1 266 ? 1.949 8.562 -19.334 1.00 94.06 266 LEU A O 1
ATOM 2153 N N . TYR A 1 267 ? 2.272 9.355 -17.260 1.00 96.25 267 TYR A N 1
ATOM 2154 C CA . TYR A 1 267 ? 1.498 10.581 -17.353 1.00 96.25 267 TYR A CA 1
ATOM 2155 C C . TYR A 1 267 ? 2.441 11.783 -17.395 1.00 96.25 267 TYR A C 1
ATOM 2157 O O . TYR A 1 267 ? 3.407 11.846 -16.637 1.00 96.25 267 TYR A O 1
ATOM 2165 N N . LEU A 1 268 ? 2.154 12.733 -18.281 1.00 96.62 268 LEU A N 1
ATOM 2166 C CA . LEU A 1 268 ? 2.912 13.969 -18.466 1.00 96.62 268 LEU A CA 1
ATOM 2167 C C . LEU A 1 268 ? 2.038 15.162 -18.106 1.00 96.62 268 LEU A C 1
ATOM 2169 O O . LEU A 1 268 ? 0.935 15.301 -18.640 1.00 96.62 268 LEU A O 1
ATOM 2173 N N . ASN A 1 269 ? 2.519 16.022 -17.217 1.00 96.44 269 ASN A N 1
ATOM 2174 C CA . ASN A 1 269 ? 1.766 17.194 -16.793 1.00 96.44 269 ASN A CA 1
ATOM 2175 C C . ASN A 1 269 ? 1.592 18.167 -17.976 1.00 96.44 269 ASN A C 1
ATOM 2177 O O . ASN A 1 269 ? 2.573 18.619 -18.567 1.00 96.44 269 ASN A O 1
ATOM 2181 N N . ARG A 1 270 ? 0.343 18.504 -18.331 1.00 96.25 270 ARG A N 1
ATOM 2182 C CA . ARG A 1 270 ? 0.034 19.365 -19.490 1.00 96.25 270 ARG A CA 1
ATOM 2183 C C . ARG A 1 270 ? 0.459 20.819 -19.292 1.00 96.25 270 ARG A C 1
ATOM 2185 O O . ARG A 1 270 ? 0.580 21.537 -20.282 1.00 96.25 270 ARG A O 1
ATOM 2192 N N . ALA A 1 271 ? 0.655 21.253 -18.047 1.00 95.56 271 ALA A N 1
ATOM 2193 C CA . ALA A 1 271 ? 1.093 22.607 -17.734 1.00 95.56 271 ALA A CA 1
ATOM 2194 C C . ALA A 1 271 ? 2.591 22.821 -18.011 1.00 95.56 271 ALA A C 1
ATOM 2196 O O . ALA A 1 271 ? 3.007 23.960 -18.209 1.00 95.56 271 ALA A O 1
ATOM 2197 N N . ILE A 1 272 ? 3.392 21.747 -18.058 1.00 95.06 272 ILE A N 1
ATOM 2198 C CA . ILE A 1 272 ? 4.836 21.828 -18.298 1.00 95.06 272 ILE A CA 1
ATOM 2199 C C . ILE A 1 272 ? 5.117 21.618 -19.794 1.00 95.06 272 ILE A C 1
ATOM 2201 O O . ILE A 1 272 ? 4.767 20.573 -20.354 1.00 95.06 272 ILE A O 1
ATOM 2205 N N . PRO A 1 273 ? 5.769 22.577 -20.479 1.00 94.81 273 PRO A N 1
ATOM 2206 C CA . PRO A 1 273 ? 6.173 22.407 -21.868 1.00 94.81 273 PRO A CA 1
ATOM 2207 C C . PRO A 1 273 ? 7.039 21.158 -22.064 1.00 94.81 273 PRO A C 1
ATOM 2209 O O . PRO A 1 273 ? 7.957 20.892 -21.296 1.00 94.81 273 PRO A O 1
ATOM 2212 N N . ALA A 1 274 ? 6.828 20.420 -23.158 1.00 91.94 274 ALA A N 1
ATOM 2213 C CA . ALA A 1 274 ? 7.499 19.133 -23.380 1.00 91.94 274 ALA A CA 1
ATOM 2214 C C . ALA A 1 274 ? 9.044 19.185 -23.358 1.00 91.94 274 ALA A C 1
ATOM 2216 O O . ALA A 1 274 ? 9.687 18.171 -23.103 1.00 91.94 274 ALA A O 1
ATOM 2217 N N . LYS A 1 275 ? 9.641 20.352 -23.640 1.00 93.44 275 LYS A N 1
ATOM 2218 C CA . LYS A 1 275 ? 11.097 20.578 -23.602 1.00 93.44 275 LYS A CA 1
ATOM 2219 C C . LYS A 1 275 ? 11.648 20.819 -22.191 1.00 93.44 275 LYS A C 1
ATOM 2221 O O . LYS A 1 275 ? 12.856 20.730 -22.012 1.00 93.44 275 LYS A O 1
ATOM 2226 N N . GLU A 1 276 ? 10.781 21.146 -21.239 1.00 95.06 276 GLU A N 1
ATOM 2227 C CA . GLU A 1 276 ? 11.107 21.450 -19.839 1.00 95.06 276 GLU A CA 1
ATOM 2228 C C . GLU A 1 276 ? 10.833 20.256 -18.912 1.00 95.06 276 GLU A C 1
ATOM 2230 O O . GLU A 1 276 ? 11.190 20.283 -17.739 1.00 95.06 276 GLU A O 1
ATOM 2235 N N . LEU A 1 277 ? 10.228 19.185 -19.438 1.00 95.12 277 LEU A N 1
ATOM 2236 C CA . LEU A 1 277 ? 10.048 17.932 -18.715 1.00 95.12 277 LEU A CA 1
ATOM 2237 C C . LEU A 1 277 ? 11.401 17.260 -18.442 1.00 95.12 277 LEU A C 1
ATOM 2239 O O . LEU A 1 277 ? 12.120 16.885 -19.374 1.00 95.12 277 LEU A O 1
ATOM 2243 N N . ASP A 1 278 ? 11.707 17.033 -17.167 1.00 94.50 278 ASP A N 1
ATOM 2244 C CA . ASP A 1 278 ? 12.918 16.354 -16.726 1.00 94.50 278 ASP A CA 1
ATOM 2245 C C . ASP A 1 278 ? 12.641 14.878 -16.412 1.00 94.50 278 ASP A C 1
ATOM 2247 O O . ASP A 1 278 ? 12.258 14.485 -15.311 1.00 94.50 278 ASP A O 1
ATOM 2251 N N . TYR A 1 279 ? 12.903 14.029 -17.405 1.00 91.62 279 TYR A N 1
ATOM 2252 C CA . TYR A 1 279 ? 12.773 12.570 -17.314 1.00 91.62 279 TYR A CA 1
ATOM 2253 C C . TYR A 1 279 ? 13.775 11.899 -16.369 1.00 91.62 279 TYR A C 1
ATOM 2255 O O . TYR A 1 279 ? 13.726 10.676 -16.224 1.00 91.62 279 TYR A O 1
ATOM 2263 N N . LYS A 1 280 ? 14.694 12.655 -15.767 1.00 91.81 280 LYS A N 1
ATOM 2264 C CA . LYS A 1 280 ? 15.724 12.154 -14.856 1.00 91.81 280 LYS A CA 1
ATOM 2265 C C . LYS A 1 280 ? 15.704 12.837 -13.493 1.00 91.81 280 LYS A C 1
ATOM 2267 O O . LYS A 1 280 ? 16.539 12.477 -12.668 1.00 91.81 280 LYS A O 1
ATOM 2272 N N . SER A 1 281 ? 14.786 13.777 -13.261 1.00 93.44 281 SER A N 1
ATOM 2273 C CA . SER A 1 281 ? 14.671 14.458 -11.975 1.00 93.44 281 SER A CA 1
ATOM 2274 C C . SER A 1 281 ? 14.532 13.436 -10.852 1.00 93.44 281 SER A C 1
ATOM 2276 O O . SER A 1 281 ? 13.676 12.562 -10.920 1.00 93.44 281 SER A O 1
ATOM 2278 N N . THR A 1 282 ? 15.373 13.534 -9.831 1.00 91.19 282 THR A N 1
ATOM 2279 C CA . THR A 1 282 ? 15.258 12.740 -8.600 1.00 91.19 282 THR A CA 1
ATOM 2280 C C . THR A 1 282 ? 14.616 13.544 -7.474 1.00 91.19 282 THR A C 1
ATOM 2282 O O . THR A 1 282 ? 14.659 13.118 -6.324 1.00 91.19 282 THR A O 1
ATOM 2285 N N . ASP A 1 283 ? 14.071 14.725 -7.780 1.00 92.75 283 ASP A N 1
ATOM 2286 C CA . ASP A 1 283 ? 13.328 15.524 -6.814 1.00 92.75 283 ASP A CA 1
ATOM 2287 C C . ASP A 1 283 ? 12.049 14.775 -6.416 1.00 92.75 283 ASP A C 1
ATOM 2289 O O . ASP A 1 283 ? 11.236 14.389 -7.262 1.00 92.75 283 ASP A O 1
ATOM 2293 N N . TYR A 1 284 ? 11.903 14.551 -5.110 1.00 89.81 284 TYR A N 1
ATOM 2294 C CA . TYR A 1 284 ? 10.799 13.814 -4.506 1.00 89.81 284 TYR A CA 1
ATOM 2295 C C . TYR A 1 284 ? 9.435 14.472 -4.767 1.00 89.81 284 TYR A C 1
ATOM 2297 O O . TYR A 1 284 ? 8.419 13.778 -4.793 1.00 89.81 284 TYR A O 1
ATOM 2305 N N . HIS A 1 285 ? 9.404 15.782 -5.018 1.00 91.12 285 HIS A N 1
ATOM 2306 C CA . HIS A 1 285 ? 8.185 16.550 -5.296 1.00 91.12 285 HIS A CA 1
ATOM 2307 C C . HIS A 1 285 ? 8.018 16.900 -6.784 1.00 91.12 285 HIS A C 1
ATOM 2309 O O . HIS A 1 285 ? 7.222 17.769 -7.143 1.00 91.12 285 HIS A O 1
ATOM 2315 N N . TYR A 1 286 ? 8.801 16.277 -7.672 1.00 93.50 286 TYR A N 1
ATOM 2316 C CA . TYR A 1 286 ? 8.674 16.528 -9.100 1.00 93.50 286 TYR A CA 1
ATOM 2317 C C . TYR A 1 286 ? 7.527 15.729 -9.723 1.00 93.50 286 TYR A C 1
ATOM 2319 O O . TYR A 1 286 ? 7.676 14.552 -10.061 1.00 93.50 286 TYR A O 1
ATOM 2327 N N . ASP A 1 287 ? 6.425 16.424 -9.994 1.00 93.00 287 ASP A N 1
ATOM 2328 C CA . ASP A 1 287 ? 5.195 15.809 -10.510 1.00 93.00 287 ASP A CA 1
ATOM 2329 C C . ASP A 1 287 ? 5.006 16.056 -12.015 1.00 93.00 287 ASP A C 1
ATOM 2331 O O . ASP A 1 287 ? 3.932 15.868 -12.581 1.00 93.00 287 ASP A O 1
ATOM 2335 N N . GLY A 1 288 ? 6.055 16.489 -12.723 1.00 95.25 288 GLY A N 1
ATOM 2336 C CA . GLY A 1 288 ? 5.972 16.685 -14.173 1.00 95.25 288 GLY A CA 1
ATOM 2337 C C . GLY A 1 288 ? 5.781 15.380 -14.947 1.00 95.25 288 GLY A C 1
ATOM 2338 O O . GLY A 1 288 ? 5.199 15.382 -16.037 1.00 95.25 288 GLY A O 1
ATOM 2339 N N . ILE A 1 289 ? 6.255 14.265 -14.382 1.00 95.50 289 ILE A N 1
ATOM 2340 C CA . ILE A 1 289 ? 6.201 12.928 -14.975 1.00 95.50 289 ILE A CA 1
ATOM 2341 C C . ILE A 1 289 ? 5.829 11.919 -13.892 1.00 95.50 289 ILE A C 1
ATOM 2343 O O . ILE A 1 289 ? 6.586 11.720 -12.944 1.00 95.50 289 ILE A O 1
ATOM 2347 N N . LEU A 1 290 ? 4.718 11.213 -14.095 1.00 95.94 290 LEU A N 1
ATOM 2348 C CA . LEU A 1 290 ? 4.247 10.170 -13.187 1.00 95.94 290 LEU A CA 1
ATOM 2349 C C . LEU A 1 290 ? 4.195 8.826 -13.908 1.00 95.94 290 LEU A C 1
ATOM 2351 O O . LEU A 1 290 ? 3.499 8.648 -14.905 1.00 95.94 290 LEU A O 1
ATOM 2355 N N . MET A 1 291 ? 4.949 7.856 -13.419 1.00 95.88 291 MET A N 1
ATOM 2356 C CA . MET A 1 291 ? 4.961 6.490 -13.923 1.00 95.88 291 MET A CA 1
ATOM 2357 C C . MET A 1 291 ? 3.793 5.723 -13.315 1.00 95.88 291 MET A C 1
ATOM 2359 O O . MET A 1 291 ? 3.622 5.726 -12.100 1.00 95.88 291 MET A O 1
ATOM 2363 N N . LYS A 1 292 ? 3.012 5.034 -14.148 1.00 95.50 292 LYS A N 1
ATOM 2364 C CA . LYS A 1 292 ? 1.939 4.166 -13.663 1.00 95.50 292 LYS A CA 1
ATOM 2365 C C . LYS A 1 292 ? 2.485 2.756 -13.451 1.00 95.50 292 LYS A C 1
ATOM 2367 O O . LYS A 1 292 ? 3.006 2.159 -14.394 1.00 95.50 292 LYS A O 1
ATOM 2372 N N . PHE A 1 293 ? 2.365 2.243 -12.232 1.00 96.31 293 PHE A N 1
ATOM 2373 C CA . PHE A 1 293 ? 2.660 0.854 -11.888 1.00 96.31 293 PHE A CA 1
ATOM 2374 C C . PHE A 1 293 ? 1.357 0.150 -11.521 1.00 96.31 293 PHE A C 1
ATOM 2376 O O . PHE A 1 293 ? 0.703 0.534 -10.559 1.00 96.31 293 PHE A O 1
ATOM 2383 N N . ASP A 1 294 ? 0.980 -0.861 -12.291 1.00 95.44 294 ASP A N 1
ATOM 2384 C CA . ASP A 1 294 ? -0.232 -1.646 -12.074 1.00 95.44 294 ASP A CA 1
ATOM 2385 C C . ASP A 1 294 ? 0.006 -2.708 -11.004 1.00 95.44 294 ASP A C 1
ATOM 2387 O O . ASP A 1 294 ? 1.048 -3.365 -11.014 1.00 95.44 294 ASP A O 1
ATOM 2391 N N . GLN A 1 295 ? -0.939 -2.893 -10.086 1.00 95.75 295 GLN A N 1
ATOM 2392 C CA . GLN A 1 295 ? -0.848 -3.956 -9.095 1.00 95.75 295 GLN A CA 1
ATOM 2393 C C . GLN A 1 295 ? -0.919 -5.317 -9.797 1.00 95.75 295 GLN A C 1
ATOM 2395 O O . GLN A 1 295 ? -1.829 -5.582 -10.584 1.00 95.75 295 GLN A O 1
ATOM 2400 N N . ILE A 1 296 ? 0.027 -6.202 -9.493 1.00 96.12 296 ILE A N 1
ATOM 2401 C CA . ILE A 1 296 ? 0.000 -7.589 -9.955 1.00 96.12 296 ILE A CA 1
ATOM 2402 C C . ILE A 1 296 ? -0.399 -8.497 -8.796 1.00 96.12 296 ILE A C 1
ATOM 2404 O O . ILE A 1 296 ? 0.162 -8.435 -7.701 1.00 96.12 296 ILE A O 1
ATOM 2408 N N . LYS A 1 297 ? -1.401 -9.348 -9.025 1.00 94.50 297 LYS A N 1
ATOM 2409 C CA . LYS A 1 297 ? -1.843 -10.321 -8.025 1.00 94.50 297 LYS A CA 1
ATOM 2410 C C . LYS A 1 297 ? -0.931 -11.543 -8.076 1.00 94.50 297 LYS A C 1
ATOM 2412 O O . LYS A 1 297 ? -0.727 -12.130 -9.136 1.00 94.50 297 LYS A O 1
ATOM 2417 N N . GLY A 1 298 ? -0.375 -11.895 -6.925 1.00 94.12 298 GLY A N 1
ATOM 2418 C CA . GLY A 1 298 ? 0.424 -13.100 -6.752 1.00 94.12 298 GLY A CA 1
ATOM 2419 C C . GLY A 1 298 ? -0.398 -14.275 -6.236 1.00 94.12 298 GLY A C 1
ATOM 2420 O O . GLY A 1 298 ? -1.588 -14.158 -5.942 1.00 94.12 298 GLY A O 1
ATOM 2421 N N . THR A 1 299 ? 0.269 -15.411 -6.082 1.00 96.50 299 THR A N 1
ATOM 2422 C CA . THR A 1 299 ? -0.225 -16.554 -5.308 1.00 96.50 299 THR A CA 1
ATOM 2423 C C . THR A 1 299 ? 0.570 -16.674 -4.017 1.00 96.50 299 THR A C 1
ATOM 2425 O O . THR A 1 299 ? 1.758 -16.355 -4.003 1.00 96.50 299 THR A O 1
ATOM 2428 N N . SER A 1 300 ? -0.049 -17.179 -2.954 1.00 95.81 300 SER A N 1
ATOM 2429 C CA . SER A 1 300 ? 0.625 -17.430 -1.680 1.00 95.81 300 SER A CA 1
ATOM 2430 C C . SER A 1 300 ? 0.517 -18.891 -1.265 1.00 95.81 300 SER A C 1
ATOM 2432 O O . SER A 1 300 ? -0.540 -19.504 -1.428 1.00 95.81 300 SER A O 1
ATOM 2434 N N . GLU A 1 301 ? 1.569 -19.414 -0.650 1.00 95.25 301 GLU A N 1
ATOM 2435 C CA . GLU A 1 301 ? 1.576 -20.730 -0.012 1.00 95.25 301 GLU A CA 1
ATOM 2436 C C . GLU A 1 301 ? 2.215 -20.671 1.383 1.00 95.25 301 GLU A C 1
ATOM 2438 O O . GLU A 1 301 ? 2.957 -19.727 1.677 1.00 95.25 301 GLU A O 1
ATOM 2443 N N . PRO A 1 302 ? 1.926 -21.637 2.277 1.00 95.06 302 PRO A N 1
ATOM 2444 C CA . PRO A 1 302 ? 2.610 -21.726 3.560 1.00 95.06 302 PRO A CA 1
ATOM 2445 C C . PRO A 1 302 ? 4.125 -21.759 3.370 1.00 95.06 302 PRO A C 1
ATOM 2447 O O . PRO A 1 302 ? 4.640 -22.497 2.531 1.00 95.06 302 PRO A O 1
ATOM 2450 N N . GLN A 1 303 ? 4.841 -20.975 4.168 1.00 91.62 303 GLN A N 1
ATOM 2451 C CA . GLN A 1 303 ? 6.289 -20.882 4.060 1.00 91.62 303 GLN A CA 1
ATOM 2452 C C . GLN A 1 303 ? 6.961 -22.250 4.281 1.00 91.62 303 GLN A C 1
ATOM 2454 O O . GLN A 1 303 ? 6.746 -22.912 5.299 1.00 91.62 303 GLN A O 1
ATOM 2459 N N . THR A 1 304 ? 7.837 -22.644 3.354 1.00 89.62 304 THR A N 1
ATOM 2460 C CA . THR A 1 304 ? 8.680 -23.842 3.467 1.00 89.62 304 THR A CA 1
ATOM 2461 C C . THR A 1 304 ? 10.147 -23.476 3.693 1.00 89.62 304 THR A C 1
ATOM 2463 O O . THR A 1 304 ? 10.543 -22.311 3.628 1.00 89.62 304 THR A O 1
ATOM 2466 N N . ALA A 1 305 ? 10.990 -24.479 3.949 1.00 86.88 305 ALA A N 1
ATOM 2467 C CA . ALA A 1 305 ? 12.434 -24.271 3.978 1.00 86.88 305 ALA A CA 1
ATOM 2468 C C . ALA A 1 305 ? 12.932 -23.781 2.606 1.00 86.88 305 ALA A C 1
ATOM 2470 O O . ALA A 1 305 ? 12.552 -24.334 1.573 1.00 86.88 305 ALA A O 1
ATOM 2471 N N . VAL A 1 306 ? 13.794 -22.763 2.609 1.00 89.31 306 VAL A N 1
ATOM 2472 C CA . VAL A 1 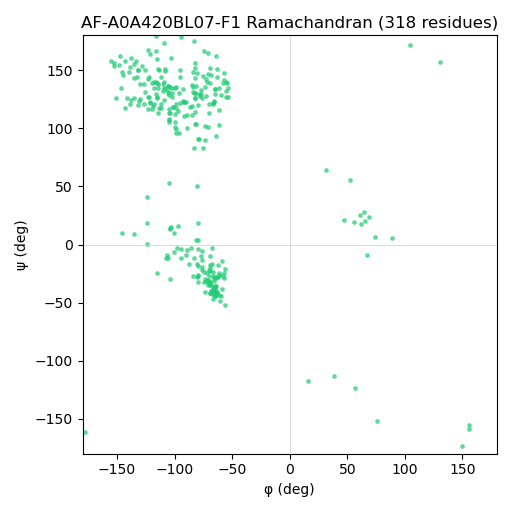306 ? 14.411 -22.188 1.406 1.00 89.31 306 VAL A CA 1
ATOM 2473 C C . VAL A 1 306 ? 15.925 -22.175 1.542 1.00 89.31 306 VAL A C 1
ATOM 2475 O O . VAL A 1 306 ? 16.462 -22.043 2.645 1.00 89.31 306 VAL A O 1
ATOM 2478 N N . LYS A 1 307 ? 16.630 -22.278 0.414 1.00 89.81 307 LYS A N 1
ATOM 2479 C CA . LYS A 1 307 ? 18.075 -22.078 0.390 1.00 89.81 307 LYS A CA 1
ATOM 2480 C C . LYS A 1 307 ? 18.365 -20.582 0.322 1.00 89.81 307 LYS A C 1
ATOM 2482 O O . LYS A 1 307 ? 18.074 -19.929 -0.678 1.00 89.81 307 LYS A O 1
ATOM 2487 N N . ILE A 1 308 ? 18.961 -20.064 1.390 1.00 92.38 308 ILE A N 1
ATOM 2488 C CA . ILE A 1 308 ? 19.332 -18.654 1.505 1.00 92.38 308 ILE A CA 1
ATOM 2489 C C . ILE A 1 308 ? 20.764 -18.487 1.002 1.00 92.38 308 ILE A C 1
ATOM 2491 O O . ILE A 1 308 ? 21.689 -19.146 1.483 1.00 92.38 308 ILE A O 1
ATOM 2495 N N . LEU A 1 309 ? 20.947 -17.626 0.007 1.00 93.00 309 LEU A N 1
ATOM 2496 C CA . LEU A 1 309 ? 22.265 -17.220 -0.456 1.00 93.00 309 LEU A CA 1
ATOM 2497 C C . LEU A 1 309 ? 22.883 -16.229 0.546 1.00 93.00 309 LEU A C 1
ATOM 2499 O O . LEU A 1 309 ? 22.165 -15.406 1.111 1.00 93.00 309 LEU A O 1
ATOM 2503 N N . PRO A 1 310 ? 24.210 -16.272 0.757 1.00 89.38 310 PRO A N 1
ATOM 2504 C CA . PRO A 1 310 ? 24.863 -15.500 1.817 1.00 89.38 310 PRO A CA 1
ATOM 2505 C C . PRO A 1 310 ? 24.880 -13.990 1.555 1.00 89.38 310 PRO A C 1
ATOM 2507 O O . PRO A 1 310 ? 25.026 -13.210 2.489 1.00 89.38 310 PRO A O 1
ATOM 2510 N N . ASN A 1 311 ? 24.751 -13.573 0.294 1.00 94.12 311 ASN A N 1
ATOM 2511 C CA . ASN A 1 311 ? 24.856 -12.171 -0.086 1.00 94.12 311 ASN A CA 1
ATOM 2512 C C . ASN A 1 311 ? 23.468 -11.519 -0.071 1.00 94.12 311 ASN A C 1
ATOM 2514 O O . ASN A 1 311 ? 22.596 -11.983 -0.817 1.00 94.12 311 ASN A O 1
ATOM 2518 N N . PRO A 1 312 ? 23.256 -10.446 0.710 1.00 95.75 312 PRO A N 1
ATOM 2519 C CA . PRO A 1 312 ? 22.020 -9.683 0.646 1.00 95.75 312 PRO A CA 1
ATOM 2520 C C . PRO A 1 312 ? 21.925 -8.879 -0.659 1.00 95.75 312 PRO A C 1
ATOM 2522 O O . PRO A 1 312 ? 22.922 -8.689 -1.362 1.00 95.75 312 PRO A O 1
ATOM 2525 N N . ILE A 1 313 ? 20.724 -8.398 -0.985 1.00 96.00 313 ILE A N 1
ATOM 2526 C CA . ILE A 1 313 ? 20.487 -7.512 -2.136 1.00 96.00 313 ILE A CA 1
ATOM 2527 C C . ILE A 1 313 ? 21.111 -6.131 -1.905 1.00 96.00 313 ILE A C 1
ATOM 2529 O O . ILE A 1 313 ? 21.733 -5.574 -2.812 1.00 96.00 313 ILE A O 1
ATOM 2533 N N . PHE A 1 314 ? 20.968 -5.599 -0.691 1.00 95.25 314 PHE A N 1
ATOM 2534 C CA . PHE A 1 314 ? 21.534 -4.328 -0.255 1.00 95.25 314 PHE A CA 1
ATOM 2535 C C . PHE A 1 314 ? 22.509 -4.544 0.904 1.00 95.25 314 PHE A C 1
ATOM 2537 O O . PHE A 1 314 ? 22.249 -5.331 1.815 1.00 95.25 314 PHE A O 1
ATOM 2544 N N . ILE A 1 315 ? 23.624 -3.812 0.878 1.00 92.88 315 ILE A N 1
ATOM 2545 C CA . ILE A 1 315 ? 24.593 -3.753 1.974 1.00 92.88 315 ILE A CA 1
ATOM 2546 C C . ILE A 1 315 ? 24.571 -2.326 2.518 1.00 92.88 315 ILE A C 1
ATOM 2548 O O . ILE A 1 315 ? 24.966 -1.396 1.818 1.00 92.88 315 ILE A O 1
ATOM 2552 N N . ALA A 1 316 ? 24.102 -2.165 3.751 1.00 89.00 316 ALA A N 1
ATOM 2553 C CA . ALA A 1 316 ? 24.162 -0.923 4.505 1.00 89.00 316 ALA A CA 1
ATOM 2554 C C . ALA A 1 316 ? 25.314 -1.010 5.515 1.00 89.00 316 ALA A C 1
ATOM 2556 O O . ALA A 1 316 ? 25.312 -1.877 6.393 1.00 89.00 316 ALA A O 1
ATOM 2557 N N . ASN A 1 317 ? 26.296 -0.118 5.369 1.00 85.88 317 ASN A N 1
ATOM 2558 C CA . ASN A 1 317 ? 27.417 0.018 6.295 1.00 85.88 317 ASN A CA 1
ATOM 2559 C C . ASN 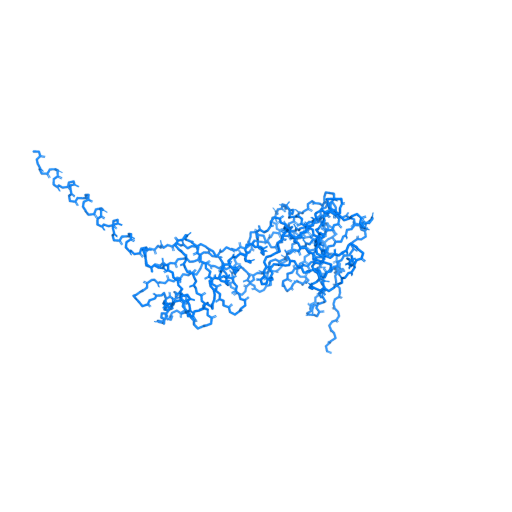A 1 317 ? 27.116 1.180 7.233 1.00 85.88 317 ASN A C 1
ATOM 2561 O O . ASN A 1 317 ? 27.266 2.341 6.857 1.00 85.88 317 ASN A O 1
ATOM 2565 N N . CYS A 1 318 ? 26.651 0.856 8.431 1.00 81.62 318 CYS A N 1
ATOM 2566 C CA . CYS A 1 318 ? 26.342 1.856 9.436 1.00 81.62 318 CYS A CA 1
ATOM 2567 C C . CYS A 1 318 ? 27.615 2.102 10.236 1.00 81.62 318 CYS A C 1
ATOM 2569 O O . CYS A 1 318 ? 27.997 1.275 11.063 1.00 81.62 318 CYS A O 1
ATOM 2571 N N . ASP A 1 319 ? 28.319 3.188 9.920 1.00 71.62 319 ASP A N 1
ATOM 2572 C CA . ASP A 1 319 ? 29.432 3.645 10.747 1.00 71.62 319 ASP A CA 1
ATOM 2573 C C . ASP A 1 319 ? 28.867 3.981 12.138 1.00 71.62 319 ASP A C 1
ATOM 2575 O O . ASP A 1 319 ? 28.000 4.848 12.267 1.00 71.62 319 ASP A O 1
ATOM 2579 N N . ASN A 1 320 ? 29.309 3.235 13.155 1.00 54.28 320 ASN A N 1
ATOM 2580 C CA . ASN A 1 320 ? 29.027 3.524 14.566 1.00 54.28 320 ASN A CA 1
ATOM 2581 C C . ASN A 1 320 ? 29.723 4.810 15.019 1.00 54.28 320 ASN A C 1
ATOM 2583 O O . ASN A 1 320 ? 30.921 4.977 14.686 1.00 54.28 320 ASN A O 1
#

Foldseek 3Di:
DPVVVVVVVVVVVVVVVVVVVVVVLLPPQAAWFDDDFWIWGQHPVQKIWIDGDPDIWIAGWDDDDQKIWGATPFFPDQKWKWFDQAPVCPAAAKEWEAEPPQWQQKWKDDPFAEIEGQEDPPQPPDDPGSMFGGRHHDQKIKIFGNDQPPLPVVDDDARKIWIFGCPNTRYMYMYGDHNVSDDGIFMWGHDPQATHGPVPPDPDHRGGDHCVVPPVDPVVVVLSVVLVCCSRVDQKFWAALLGQRCSPDPDDDPLVQWDADPVRQKTAGVVDPPVRDDNNDNPNPDPRMIHITGITDIDMDHDDDHHYDPDHSDYRDDDD

pLDDT: mean 86.91, std 11.19, range [47.25, 98.12]

Organism: Sphingobacterium detergens (NCBI:txid1145106)